Protein AF-A0AAV4T164-F1 (afdb_monomer_lite)

Radius of gyration: 34.96 Å; chains: 1; bounding box: 87×66×95 Å

Organism: NCBI:txid1538125

Sequence (302 aa):
MLPLSPSFTLLVFYVREDRETVADSQKIQVEKCFQNKVDLKFKDEVKQPGTPTSLKITSSPNSLCGVKVTDKSVSLLDSSDQLTPDKVFQLIEDMYHPGYYSPTNLCYSDRPQPGLEMSEKNSNIRPTGYSSSYEDSYATFQEAGFIVISNLVLFSRPCAKVHIIRAEYGTTPGIVAFSAMAPGAAPGVAYGPSGRSSRVVIPLESAVAVRSDFPETWLFNLHSTDANGVFKTNETLPHTITEWDGRAVCINAQDGLGISNTTSIRGFQPFFISYTLPTSVIRGEEFVVVVSIFNYADAALP

Structure (mmCIF, N/CA/C/O backbone):
data_AF-A0AAV4T164-F1
#
_entry.id   AF-A0AAV4T164-F1
#
loop_
_atom_site.group_PDB
_atom_site.id
_atom_site.type_symbol
_atom_site.label_atom_id
_atom_site.label_alt_id
_atom_site.label_comp_id
_atom_site.label_asym_id
_atom_site.label_entity_id
_atom_site.label_seq_id
_atom_site.pdbx_PDB_ins_code
_atom_site.Cartn_x
_atom_site.Cartn_y
_atom_site.Cartn_z
_atom_site.occupancy
_atom_site.B_iso_or_equiv
_atom_site.auth_seq_id
_atom_site.auth_comp_id
_atom_site.auth_asym_id
_atom_site.auth_atom_id
_atom_site.pdbx_PDB_model_num
ATOM 1 N N . MET A 1 1 ? 9.674 12.831 -16.224 1.00 34.50 1 MET A N 1
ATOM 2 C CA . MET A 1 1 ? 10.825 11.901 -16.245 1.00 34.50 1 MET A CA 1
ATOM 3 C C . MET A 1 1 ? 10.232 10.509 -16.109 1.00 34.50 1 MET A C 1
ATOM 5 O O . MET A 1 1 ? 9.458 10.318 -15.182 1.00 34.50 1 MET A O 1
ATOM 9 N N . LEU A 1 2 ? 10.441 9.607 -17.072 1.00 49.28 2 LEU A N 1
ATOM 10 C CA . LEU A 1 2 ? 9.837 8.268 -17.014 1.00 49.28 2 LEU A CA 1
ATOM 11 C C . LEU A 1 2 ? 10.392 7.518 -15.788 1.00 49.28 2 LEU A C 1
ATOM 13 O O . LEU A 1 2 ? 11.610 7.542 -15.591 1.00 49.28 2 LEU A O 1
ATOM 17 N N . PRO A 1 3 ? 9.548 6.905 -14.939 1.00 65.75 3 PRO A N 1
ATOM 18 C CA . PRO A 1 3 ? 10.034 6.152 -13.792 1.00 65.75 3 PRO A CA 1
ATOM 19 C C . PRO A 1 3 ? 10.819 4.922 -14.274 1.00 65.75 3 PRO A C 1
ATOM 21 O O . PRO A 1 3 ? 10.280 4.082 -14.982 1.00 65.75 3 PRO A O 1
ATOM 24 N N . LEU A 1 4 ? 12.088 4.816 -13.871 1.00 71.62 4 LEU A N 1
ATOM 25 C CA . LEU A 1 4 ? 13.007 3.703 -14.186 1.00 71.62 4 LEU A CA 1
ATOM 26 C C . LEU A 1 4 ? 12.742 2.431 -13.347 1.00 71.62 4 LEU A C 1
ATOM 28 O O . LEU A 1 4 ? 13.575 1.531 -13.293 1.00 71.62 4 LEU A O 1
ATOM 32 N N . SER A 1 5 ? 11.608 2.384 -12.647 1.00 79.00 5 SER A N 1
ATOM 33 C CA . SER A 1 5 ? 11.199 1.295 -11.757 1.00 79.00 5 SER A CA 1
ATOM 34 C C . SER A 1 5 ? 10.173 0.409 -12.474 1.00 79.00 5 SER A C 1
ATOM 36 O O . SER A 1 5 ? 9.261 0.959 -13.096 1.00 79.00 5 SER A O 1
ATOM 38 N N . PRO A 1 6 ? 10.262 -0.932 -12.378 1.00 85.00 6 PRO A N 1
ATOM 39 C CA . PRO A 1 6 ? 11.168 -1.704 -11.515 1.00 85.00 6 PRO A CA 1
ATOM 40 C C . PRO A 1 6 ? 12.510 -2.070 -12.173 1.00 85.00 6 PRO A C 1
ATOM 42 O O . PRO A 1 6 ? 13.435 -2.510 -11.500 1.00 85.00 6 PRO A O 1
ATOM 45 N N . SER A 1 7 ? 12.644 -1.905 -13.488 1.00 86.56 7 SER A N 1
ATOM 46 C CA . SER A 1 7 ? 13.886 -2.183 -14.212 1.00 86.56 7 SER A CA 1
ATOM 47 C C . SER A 1 7 ? 13.979 -1.337 -15.474 1.00 86.56 7 SER A C 1
ATOM 49 O O . SER A 1 7 ? 12.967 -0.859 -15.988 1.00 86.56 7 SER A O 1
ATOM 51 N N . PHE A 1 8 ? 15.191 -1.178 -15.994 1.00 86.25 8 PHE A N 1
ATOM 52 C CA . PHE A 1 8 ? 15.422 -0.601 -17.314 1.00 86.25 8 PHE A CA 1
ATOM 53 C C . PHE A 1 8 ? 16.516 -1.376 -18.046 1.00 86.25 8 PHE A C 1
ATOM 55 O O . PHE A 1 8 ? 17.373 -2.002 -17.421 1.00 86.25 8 PHE A O 1
ATOM 62 N N . THR A 1 9 ? 16.502 -1.323 -19.375 1.00 87.06 9 THR A N 1
ATOM 63 C CA . THR A 1 9 ? 17.563 -1.904 -20.203 1.00 87.06 9 THR A CA 1
ATOM 64 C C . THR A 1 9 ? 18.492 -0.797 -20.679 1.00 87.06 9 THR A C 1
ATOM 66 O O . THR A 1 9 ? 18.054 0.148 -21.335 1.00 87.06 9 THR A O 1
ATOM 69 N N . LEU A 1 10 ? 19.775 -0.900 -20.332 1.00 90.38 10 LEU A N 1
ATOM 70 C CA . LEU A 1 10 ? 20.829 -0.048 -20.867 1.00 90.38 10 LEU A CA 1
ATOM 71 C C . LEU A 1 10 ? 21.371 -0.696 -22.138 1.00 90.38 10 LEU A C 1
ATOM 73 O O . LEU A 1 10 ? 21.930 -1.783 -22.073 1.00 90.38 10 LEU A O 1
ATOM 77 N N . LEU A 1 11 ? 21.224 -0.020 -23.270 1.00 91.19 11 LEU A N 1
ATOM 78 C CA . LEU A 1 11 ? 21.770 -0.432 -24.558 1.00 91.19 11 LEU A CA 1
ATOM 79 C C . LEU A 1 11 ? 22.920 0.508 -24.927 1.00 91.19 11 LEU A C 1
ATOM 81 O O . LEU A 1 11 ? 22.743 1.728 -24.942 1.00 91.19 11 LEU A O 1
ATOM 85 N N . VAL A 1 12 ? 24.079 -0.055 -25.252 1.00 93.81 12 VAL A N 1
ATOM 86 C CA . VAL A 1 12 ? 25.253 0.687 -25.716 1.00 93.81 12 VAL A CA 1
ATOM 87 C C . VAL A 1 12 ? 25.690 0.101 -27.047 1.00 93.81 12 VAL A C 1
ATOM 89 O O . VAL A 1 12 ? 25.827 -1.109 -27.185 1.00 93.81 12 VAL A O 1
ATOM 92 N N . PHE A 1 13 ? 25.932 0.954 -28.037 1.00 93.62 13 PHE A N 1
ATOM 93 C CA . PHE A 1 13 ? 26.475 0.521 -29.318 1.00 93.62 13 PHE A CA 1
ATOM 94 C C . PHE A 1 13 ? 27.509 1.512 -29.836 1.00 93.62 13 PHE A C 1
ATOM 96 O O . PHE A 1 13 ? 27.479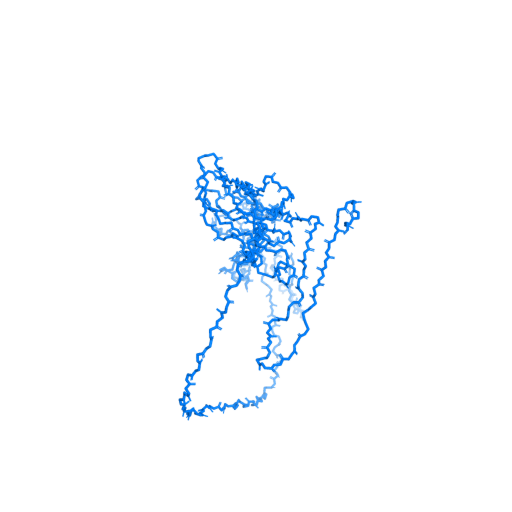 2.699 -29.507 1.00 93.62 13 PHE A O 1
ATOM 103 N N . TYR A 1 14 ? 28.412 1.022 -30.677 1.00 93.94 14 TYR A N 1
ATOM 104 C CA . TYR A 1 14 ? 29.334 1.855 -31.434 1.00 93.94 14 TYR A CA 1
ATOM 105 C C . TYR A 1 14 ? 29.524 1.303 -32.847 1.00 93.94 14 TYR A C 1
ATOM 107 O O . TYR A 1 14 ? 29.205 0.149 -33.140 1.00 93.94 14 TYR A O 1
ATOM 115 N N . VAL A 1 15 ? 30.024 2.161 -33.735 1.00 94.12 15 VAL A N 1
ATOM 116 C CA . VAL A 1 15 ? 30.241 1.843 -35.147 1.00 94.12 15 VAL A CA 1
ATOM 117 C C . VAL A 1 15 ? 31.733 1.884 -35.430 1.00 94.12 15 VAL A C 1
ATOM 119 O O . VAL A 1 15 ? 32.402 2.872 -35.125 1.00 94.12 15 VAL A O 1
ATOM 122 N N . ARG A 1 16 ? 32.254 0.798 -35.988 1.00 92.31 16 ARG A N 1
ATOM 123 C CA . ARG A 1 16 ? 33.654 0.663 -36.395 1.00 92.31 16 ARG A CA 1
ATOM 124 C C . ARG A 1 16 ? 33.894 1.313 -37.762 1.00 92.31 16 ARG A C 1
ATOM 126 O O . ARG A 1 16 ? 32.959 1.615 -38.502 1.00 92.31 16 ARG A O 1
ATOM 133 N N . GLU A 1 17 ? 35.161 1.517 -38.119 1.00 91.62 17 GLU A N 1
ATOM 134 C CA . GLU A 1 17 ? 35.559 2.127 -39.402 1.00 91.62 17 GLU A CA 1
ATOM 135 C C . GLU A 1 17 ? 35.103 1.316 -40.631 1.00 91.62 17 GLU A C 1
ATOM 137 O O . GLU A 1 17 ? 34.825 1.880 -41.687 1.00 91.62 17 GLU A O 1
ATOM 142 N N . ASP A 1 18 ? 34.954 -0.002 -40.483 1.00 90.31 18 ASP A N 1
ATOM 143 C CA . ASP A 1 18 ? 34.414 -0.924 -41.493 1.00 90.31 18 ASP A CA 1
ATOM 144 C C . ASP A 1 18 ? 32.874 -0.883 -41.607 1.00 90.31 18 ASP A C 1
ATOM 146 O O . ASP A 1 18 ? 32.287 -1.588 -42.436 1.00 90.31 18 ASP A O 1
ATOM 150 N N . ARG A 1 19 ? 32.224 0.006 -40.841 1.00 88.25 19 ARG A N 1
ATOM 151 C CA . ARG A 1 19 ? 30.768 0.186 -40.718 1.00 88.25 19 ARG A CA 1
ATOM 152 C C . ARG A 1 19 ? 30.054 -0.955 -39.993 1.00 88.25 19 ARG A C 1
ATOM 154 O O . ARG A 1 19 ? 28.823 -1.011 -40.045 1.00 88.25 19 ARG A O 1
ATOM 161 N N . GLU A 1 20 ? 30.784 -1.840 -39.320 1.00 88.19 20 GLU A N 1
ATOM 162 C CA . GLU A 1 20 ? 30.203 -2.809 -38.396 1.00 88.19 20 GLU A CA 1
ATOM 163 C C . GLU A 1 20 ? 29.637 -2.103 -37.161 1.00 88.19 20 GLU A C 1
ATOM 165 O O . GLU A 1 20 ? 30.280 -1.235 -36.568 1.00 88.19 20 GLU A O 1
ATOM 170 N N . THR A 1 21 ? 28.425 -2.493 -36.767 1.00 90.19 21 THR A N 1
ATOM 171 C CA . THR A 1 21 ? 27.818 -2.080 -35.501 1.00 90.19 21 THR A CA 1
ATOM 172 C C . THR A 1 21 ? 28.054 -3.155 -34.452 1.00 90.19 21 THR A C 1
ATOM 174 O O . THR A 1 21 ? 27.618 -4.294 -34.622 1.00 90.19 21 THR A O 1
ATOM 177 N N . VAL A 1 22 ? 28.691 -2.771 -33.350 1.00 90.06 22 VAL A N 1
ATOM 178 C CA . VAL A 1 22 ? 28.874 -3.610 -32.162 1.00 90.06 22 VAL A CA 1
ATOM 179 C C . VAL A 1 22 ? 27.964 -3.066 -31.071 1.00 90.06 22 VAL A C 1
ATOM 181 O O . VAL A 1 22 ? 28.007 -1.867 -30.787 1.00 90.06 22 VAL A O 1
ATOM 184 N N . ALA A 1 23 ? 27.123 -3.921 -30.494 1.00 90.75 23 ALA A N 1
ATOM 185 C CA . ALA A 1 23 ? 26.163 -3.530 -29.470 1.00 90.75 23 ALA A CA 1
ATOM 186 C C . ALA A 1 23 ? 26.178 -4.503 -28.292 1.00 90.75 23 ALA A C 1
ATOM 188 O O . ALA A 1 23 ? 26.268 -5.712 -28.486 1.00 90.75 23 ALA A O 1
ATOM 189 N N . ASP A 1 24 ? 26.012 -3.958 -27.092 1.00 89.44 24 ASP A N 1
ATOM 190 C CA . ASP A 1 24 ? 25.780 -4.711 -25.863 1.00 89.44 24 ASP A CA 1
ATOM 191 C C . ASP A 1 24 ? 24.592 -4.114 -25.095 1.00 89.44 24 ASP A C 1
ATOM 193 O O . ASP A 1 24 ? 24.307 -2.913 -25.191 1.00 89.44 24 ASP A O 1
ATOM 197 N N . SER A 1 25 ? 23.862 -4.953 -24.364 1.00 88.81 25 SER A N 1
ATOM 198 C CA . SER A 1 25 ? 22.735 -4.511 -23.555 1.00 88.81 25 SER A CA 1
ATOM 199 C C . SER A 1 25 ? 22.700 -5.217 -22.216 1.00 88.81 25 SER A C 1
ATOM 201 O O . SER A 1 25 ? 22.953 -6.410 -22.104 1.00 88.81 25 SER A O 1
ATOM 203 N N . GLN A 1 26 ? 22.344 -4.463 -21.185 1.00 88.62 26 GLN A N 1
ATOM 204 C CA . GLN A 1 26 ? 22.231 -4.972 -19.832 1.00 88.62 26 GLN A CA 1
ATOM 205 C C . GLN A 1 26 ? 20.903 -4.527 -19.237 1.00 88.62 26 GLN A C 1
ATOM 207 O O . GLN A 1 26 ? 20.634 -3.331 -19.091 1.00 88.62 26 GLN A O 1
ATOM 212 N N . LYS A 1 27 ? 20.082 -5.496 -18.825 1.00 86.50 27 LYS A N 1
ATOM 213 C CA . LYS A 1 27 ? 18.920 -5.221 -17.979 1.00 86.50 27 LYS A CA 1
ATOM 214 C C . LYS A 1 27 ? 19.397 -4.953 -16.555 1.00 86.50 27 LYS A C 1
ATOM 216 O O . LYS A 1 27 ? 20.081 -5.785 -15.955 1.00 86.50 27 LYS A O 1
ATOM 221 N N . ILE A 1 28 ? 19.034 -3.793 -16.024 1.00 90.06 28 ILE A N 1
ATOM 222 C CA . ILE A 1 28 ? 19.384 -3.344 -14.681 1.00 90.06 28 ILE A CA 1
ATOM 223 C C . ILE A 1 28 ? 18.107 -3.325 -13.849 1.00 90.06 28 ILE A C 1
ATOM 225 O O . ILE A 1 28 ? 17.126 -2.662 -14.189 1.00 90.06 28 ILE A O 1
ATOM 229 N N . GLN A 1 29 ? 18.130 -4.081 -12.754 1.00 89.56 29 GLN A N 1
ATOM 230 C CA . GLN A 1 29 ? 17.066 -4.080 -11.759 1.00 89.56 29 GLN A CA 1
ATOM 231 C C . GLN A 1 29 ? 17.228 -2.853 -10.866 1.00 89.56 29 GLN A C 1
ATOM 233 O O . GLN A 1 29 ? 18.319 -2.580 -10.364 1.00 89.56 29 GLN A O 1
ATOM 238 N N . VAL A 1 30 ? 16.144 -2.109 -10.688 1.00 89.69 30 VAL A N 1
ATOM 239 C CA . VAL A 1 30 ? 16.090 -0.906 -9.860 1.00 89.69 30 VAL A CA 1
ATOM 240 C C . VAL A 1 30 ? 15.172 -1.183 -8.680 1.00 89.69 30 VAL A C 1
ATOM 242 O O . VAL A 1 30 ? 14.292 -2.040 -8.728 1.00 89.69 30 VAL A O 1
ATOM 245 N N . GLU A 1 31 ? 15.377 -0.461 -7.586 1.00 89.19 31 GLU A N 1
ATOM 246 C CA . GLU A 1 31 ? 14.468 -0.543 -6.456 1.00 89.19 31 GLU A CA 1
ATOM 247 C C . GLU A 1 31 ? 13.034 -0.192 -6.883 1.00 89.19 31 GLU A C 1
ATOM 249 O O . GLU A 1 31 ? 12.764 0.868 -7.462 1.00 89.19 31 GLU A O 1
ATOM 254 N N . LYS A 1 32 ? 12.113 -1.101 -6.558 1.00 88.75 32 LYS A N 1
ATOM 255 C CA . LYS A 1 32 ? 10.676 -0.947 -6.761 1.00 88.75 32 LYS A CA 1
ATOM 256 C C . LYS A 1 32 ? 10.170 0.242 -5.959 1.00 88.75 32 LYS A C 1
ATOM 258 O O . LYS A 1 32 ? 9.979 0.164 -4.748 1.00 88.75 32 LYS A O 1
ATOM 263 N N . CYS A 1 33 ? 9.926 1.351 -6.639 1.00 90.19 33 CYS A N 1
ATOM 264 C CA . CYS A 1 33 ? 9.475 2.572 -5.996 1.00 90.19 33 CYS A CA 1
ATOM 265 C C . CYS A 1 33 ? 8.348 3.251 -6.776 1.00 90.19 33 CYS A C 1
ATOM 267 O O . CYS A 1 33 ? 8.350 3.313 -8.006 1.00 90.19 33 CYS A O 1
ATOM 269 N N . PHE A 1 34 ? 7.379 3.783 -6.033 1.00 92.00 34 PHE A N 1
ATOM 270 C CA . PHE A 1 34 ? 6.331 4.646 -6.570 1.00 92.00 34 PHE A CA 1
ATOM 271 C C . PHE A 1 34 ? 6.814 6.096 -6.612 1.00 92.00 34 PHE A C 1
ATOM 273 O O . PHE A 1 34 ? 7.512 6.536 -5.690 1.00 92.00 34 PHE A O 1
ATOM 280 N N . GLN A 1 35 ? 6.445 6.833 -7.663 1.00 92.56 35 GLN A N 1
ATOM 281 C CA . GLN A 1 35 ? 6.698 8.277 -7.748 1.00 92.56 35 GLN A CA 1
ATOM 282 C C . GLN A 1 35 ? 5.801 9.027 -6.757 1.00 92.56 35 GLN A C 1
ATOM 284 O O . GLN A 1 35 ? 6.295 9.822 -5.961 1.00 92.56 35 GLN A O 1
ATOM 289 N N . ASN A 1 36 ? 4.512 8.677 -6.708 1.00 95.00 36 ASN A N 1
ATOM 290 C CA . ASN A 1 36 ? 3.595 9.155 -5.679 1.00 95.00 36 ASN A CA 1
ATOM 291 C C . ASN A 1 36 ? 3.944 8.529 -4.316 1.00 95.00 36 ASN A C 1
ATOM 293 O O . ASN A 1 36 ? 3.672 7.352 -4.061 1.00 95.00 36 ASN A O 1
ATOM 297 N N . LYS A 1 37 ? 4.585 9.308 -3.438 1.00 95.56 37 LYS A N 1
ATOM 298 C CA . LYS A 1 37 ? 4.971 8.867 -2.090 1.00 95.56 37 LYS A CA 1
ATOM 299 C C . LYS A 1 37 ? 3.783 8.984 -1.146 1.00 95.56 37 LYS A C 1
ATOM 301 O O . LYS A 1 37 ? 3.459 10.078 -0.694 1.00 95.56 37 LYS A O 1
ATOM 306 N N . VAL A 1 38 ? 3.159 7.848 -0.848 1.00 96.88 38 VAL A N 1
ATOM 307 C CA . VAL A 1 38 ? 1.978 7.784 0.015 1.00 96.88 38 VAL A CA 1
ATOM 308 C C . VAL A 1 38 ? 2.359 7.323 1.415 1.00 96.88 38 VAL A C 1
ATOM 310 O O . VAL A 1 38 ? 3.065 6.332 1.579 1.00 96.88 38 VAL A O 1
ATOM 313 N N . ASP A 1 39 ? 1.856 8.018 2.428 1.00 97.31 39 ASP A N 1
ATOM 314 C CA . ASP A 1 39 ? 2.014 7.655 3.836 1.00 97.31 39 ASP A CA 1
ATOM 315 C C . ASP A 1 39 ? 0.689 7.870 4.576 1.00 97.31 39 ASP A C 1
ATOM 317 O O . ASP A 1 39 ? -0.005 8.869 4.364 1.00 97.31 39 ASP A O 1
ATOM 321 N N . LEU A 1 40 ? 0.330 6.908 5.424 1.00 96.94 40 LEU A N 1
ATOM 322 C CA . LEU A 1 40 ? -0.880 6.916 6.240 1.00 96.94 40 LEU A CA 1
ATOM 323 C C . LEU A 1 40 ? -0.455 6.862 7.701 1.00 96.94 40 LEU A C 1
ATOM 325 O O . LEU A 1 40 ? 0.258 5.943 8.095 1.00 96.94 40 LEU A O 1
ATOM 329 N N . LYS A 1 41 ? -0.903 7.814 8.517 1.00 97.31 41 LYS A N 1
ATOM 330 C CA . LYS A 1 41 ? -0.537 7.883 9.932 1.00 97.31 41 LYS A CA 1
ATOM 331 C C . LYS A 1 41 ? -1.731 8.169 10.816 1.00 97.31 41 LYS A C 1
ATOM 333 O O . LYS A 1 41 ? -2.467 9.127 10.583 1.00 97.31 41 LYS A O 1
ATOM 338 N N . PHE A 1 42 ? -1.857 7.381 11.875 1.00 97.00 42 PHE A N 1
ATOM 339 C CA . PHE A 1 42 ? -2.662 7.750 13.028 1.00 97.00 42 PHE A CA 1
ATOM 340 C C . PHE A 1 42 ? -1.855 8.684 13.929 1.00 97.00 42 PHE A C 1
ATOM 342 O O . PHE A 1 42 ? -0.628 8.605 13.997 1.00 97.00 42 PHE A O 1
ATOM 349 N N . LYS A 1 43 ? -2.544 9.598 14.608 1.00 95.81 43 LYS A N 1
ATOM 350 C CA . LYS A 1 43 ? -1.927 10.477 15.607 1.00 95.81 43 LYS A CA 1
ATOM 351 C C . LYS A 1 43 ? -1.475 9.708 16.850 1.00 95.81 43 LYS A C 1
ATOM 353 O O . LYS A 1 43 ? -0.481 10.086 17.461 1.00 95.81 43 LYS A O 1
ATOM 358 N N . ASP A 1 44 ? -2.229 8.679 17.222 1.00 95.62 44 ASP A N 1
ATOM 359 C CA . ASP A 1 44 ? -2.037 7.898 18.441 1.00 95.62 44 ASP A CA 1
ATOM 360 C C . ASP A 1 44 ? -1.678 6.449 18.070 1.00 95.62 44 ASP A C 1
ATOM 362 O O . ASP A 1 44 ? -2.266 5.896 17.142 1.00 95.62 44 ASP A O 1
ATOM 366 N N . GLU A 1 45 ? -0.761 5.819 18.808 1.00 95.75 45 GLU A N 1
ATOM 367 C CA . GLU A 1 45 ? -0.457 4.384 18.654 1.00 95.75 45 GLU A CA 1
ATOM 368 C C . GLU A 1 45 ? -1.436 3.507 19.445 1.00 95.75 45 GLU A C 1
ATOM 370 O O . GLU A 1 45 ? -1.835 2.433 18.996 1.00 95.75 45 GLU A O 1
ATOM 375 N N . VAL A 1 46 ? -1.847 3.975 20.627 1.00 96.44 46 VAL A N 1
ATOM 376 C CA . VAL A 1 46 ? -2.782 3.283 21.518 1.00 96.44 46 VAL A CA 1
ATOM 377 C C . VAL A 1 46 ? -3.852 4.261 21.970 1.00 96.44 46 VAL A C 1
ATOM 379 O O . VAL A 1 46 ? -3.551 5.382 22.385 1.00 96.44 46 VAL A O 1
ATOM 382 N N . LYS A 1 47 ? -5.111 3.832 21.918 1.00 95.69 47 LYS A N 1
ATOM 383 C CA . LYS A 1 47 ? -6.247 4.651 22.327 1.00 95.69 47 LYS A CA 1
ATOM 384 C C . LYS A 1 47 ? -7.371 3.806 22.910 1.00 95.69 47 LYS A C 1
ATOM 386 O O . LYS A 1 47 ? -7.479 2.615 22.629 1.00 95.69 47 LYS A O 1
ATOM 391 N N . GLN A 1 48 ? -8.230 4.430 23.709 1.00 93.94 48 GLN A N 1
ATOM 392 C CA . GLN A 1 48 ? -9.433 3.762 24.192 1.00 93.94 48 GLN A CA 1
ATOM 393 C C . GLN A 1 48 ? -10.454 3.600 23.049 1.00 93.94 48 GLN A C 1
ATOM 395 O O . GLN A 1 48 ? -10.668 4.558 22.295 1.00 93.94 48 GLN A O 1
ATOM 400 N N . PRO A 1 49 ? -11.097 2.427 22.917 1.00 94.38 49 PRO A N 1
ATOM 401 C CA . PRO A 1 49 ? -12.190 2.222 21.967 1.00 94.38 49 PRO A CA 1
ATOM 402 C C . PRO A 1 49 ? -13.307 3.265 22.140 1.00 94.38 49 PRO A C 1
ATOM 404 O O . PRO A 1 49 ? -13.595 3.679 23.262 1.00 94.38 49 PRO A O 1
ATOM 407 N N . GLY A 1 50 ? -13.938 3.701 21.047 1.00 93.06 50 GLY A N 1
ATOM 408 C CA . GLY A 1 50 ? -15.006 4.713 21.065 1.00 93.06 50 GLY A CA 1
ATOM 409 C C . GLY A 1 50 ? -14.535 6.168 21.186 1.00 93.06 50 GLY A C 1
ATOM 410 O O . GLY A 1 50 ? -15.362 7.074 21.264 1.00 93.06 50 GLY A O 1
ATOM 411 N N . THR A 1 51 ? -13.223 6.428 21.204 1.00 94.25 51 THR A N 1
ATOM 412 C CA . THR A 1 51 ? -12.676 7.793 21.302 1.00 94.25 51 THR A CA 1
ATOM 413 C C . THR A 1 51 ? -12.148 8.308 19.952 1.00 94.25 51 THR A C 1
ATOM 415 O O . THR A 1 51 ? -11.680 7.517 19.128 1.00 94.25 51 THR A O 1
ATOM 418 N N . PRO A 1 52 ? -12.193 9.631 19.690 1.00 95.88 52 PRO A N 1
ATOM 419 C CA . PRO A 1 52 ? -11.804 10.197 18.396 1.00 95.88 52 PRO A CA 1
ATOM 420 C C . PRO A 1 52 ? -10.284 10.252 18.220 1.00 95.88 52 PRO A C 1
ATOM 422 O O . PRO A 1 52 ? -9.586 10.864 19.032 1.00 95.88 52 PRO A O 1
ATOM 425 N N . THR A 1 53 ? -9.752 9.671 17.149 1.00 95.44 53 THR A N 1
ATOM 426 C CA . THR A 1 53 ? -8.348 9.791 16.726 1.00 95.44 53 THR A CA 1
ATOM 427 C C . THR A 1 53 ? -8.230 10.598 15.434 1.00 95.44 53 THR A C 1
ATOM 429 O O . THR A 1 53 ? -9.206 10.777 14.712 1.00 95.44 53 THR A O 1
ATOM 432 N N . SER A 1 54 ? -7.037 11.120 15.148 1.00 96.00 54 SER A N 1
ATOM 433 C CA . SER A 1 54 ? -6.784 11.841 13.900 1.00 96.00 54 SER A CA 1
ATOM 434 C C . SER A 1 54 ? -6.012 10.955 12.934 1.00 96.00 54 SER A C 1
ATOM 436 O O . SER A 1 54 ? -4.980 10.387 13.294 1.00 96.00 54 SER A O 1
ATOM 438 N N . LEU A 1 55 ? -6.518 10.871 11.710 1.00 96.38 55 LEU A N 1
ATOM 439 C CA . LEU A 1 55 ? -5.906 10.177 10.592 1.00 96.38 55 LEU A CA 1
ATOM 440 C C . LEU A 1 55 ? -5.316 11.207 9.631 1.00 96.38 55 LEU A C 1
ATOM 442 O O . LEU A 1 55 ? -5.989 12.161 9.236 1.00 96.38 55 LEU A O 1
ATOM 446 N N . LYS A 1 56 ? -4.061 11.005 9.237 1.00 97.69 56 LYS A N 1
ATOM 447 C CA . LYS A 1 56 ? -3.352 11.833 8.265 1.00 97.69 56 LYS A CA 1
ATOM 448 C C . LYS A 1 56 ? -2.916 10.981 7.080 1.00 97.69 56 LYS A C 1
ATOM 450 O O . LYS A 1 56 ? -2.251 9.967 7.266 1.00 97.69 56 LYS A O 1
ATOM 455 N N . ILE A 1 57 ? -3.220 11.451 5.878 1.00 97.81 57 ILE A N 1
ATOM 456 C CA . ILE A 1 57 ? -2.700 10.915 4.619 1.00 97.81 57 ILE A CA 1
ATOM 457 C C . ILE A 1 57 ? -1.768 11.965 4.025 1.00 97.81 57 ILE A C 1
ATOM 459 O O . ILE A 1 57 ? -2.103 13.153 4.012 1.00 97.81 57 ILE A O 1
ATOM 463 N N . THR A 1 58 ? -0.609 11.544 3.533 1.00 97.94 58 THR A N 1
ATOM 464 C CA . THR A 1 58 ? 0.244 12.378 2.683 1.00 97.94 58 THR A CA 1
ATOM 465 C C . THR A 1 58 ? 0.506 11.684 1.360 1.00 97.94 58 THR A C 1
ATOM 467 O O . THR A 1 58 ? 0.762 10.485 1.356 1.00 97.94 58 THR A O 1
ATOM 470 N N . SER A 1 59 ? 0.437 12.427 0.263 1.00 97.50 59 SER A N 1
ATOM 471 C CA . SER A 1 59 ? 0.650 11.961 -1.109 1.00 97.50 59 SER A CA 1
ATOM 472 C C . SER A 1 59 ? 1.152 13.114 -1.981 1.00 97.50 59 SER A C 1
ATOM 474 O O . SER A 1 59 ? 1.321 14.235 -1.502 1.00 97.50 59 SER A O 1
ATOM 476 N N . SER A 1 60 ? 1.277 12.893 -3.288 1.00 97.25 60 SER A N 1
ATOM 477 C CA . SER A 1 60 ? 1.357 13.991 -4.256 1.00 97.25 60 SER A CA 1
ATOM 478 C C . SER A 1 60 ? 0.134 14.926 -4.163 1.00 97.25 60 SER A C 1
ATOM 480 O O . SER A 1 60 ? -0.956 14.450 -3.809 1.00 97.25 60 SER A O 1
ATOM 482 N N . PRO A 1 61 ? 0.266 16.226 -4.492 1.00 97.12 61 PRO A N 1
ATOM 483 C CA . PRO A 1 61 ? -0.836 17.192 -4.459 1.00 97.12 61 PRO A CA 1
ATOM 484 C C . PRO A 1 61 ? -2.060 16.757 -5.265 1.00 97.12 61 PRO A C 1
ATOM 486 O O . PRO A 1 61 ? -1.913 16.237 -6.373 1.00 97.12 61 PRO A O 1
ATOM 489 N N . ASN A 1 62 ? -3.261 17.023 -4.744 1.00 96.38 62 ASN A N 1
ATOM 490 C CA . ASN A 1 62 ? -4.537 16.729 -5.412 1.00 96.38 62 ASN A CA 1
ATOM 491 C C . ASN A 1 62 ? -4.692 15.261 -5.861 1.00 96.38 62 ASN A C 1
ATOM 493 O O . ASN A 1 62 ? -5.302 14.983 -6.895 1.00 96.38 62 ASN A O 1
ATOM 497 N N . SER A 1 63 ? -4.123 14.312 -5.114 1.00 97.56 63 SER A N 1
ATOM 498 C CA . SER A 1 63 ? -4.288 12.884 -5.409 1.00 97.56 63 SER A CA 1
ATOM 499 C C . SER A 1 63 ? -5.595 12.357 -4.833 1.00 97.56 63 SER A C 1
ATOM 501 O O . SER A 1 63 ? -6.009 12.763 -3.748 1.00 97.56 63 SER A O 1
ATOM 503 N N . LEU A 1 64 ? -6.208 11.400 -5.527 1.00 98.06 64 LEU A N 1
ATOM 504 C CA . LEU A 1 64 ? -7.349 10.649 -5.011 1.00 98.06 64 LEU A CA 1
ATOM 505 C C . LEU A 1 64 ? -6.838 9.429 -4.243 1.00 98.06 64 LEU A C 1
ATOM 507 O O . LEU A 1 64 ? -6.173 8.577 -4.826 1.00 98.06 64 LEU A O 1
ATOM 511 N N . CYS A 1 65 ? -7.154 9.341 -2.957 1.00 97.75 65 CYS A N 1
ATOM 512 C CA . CYS A 1 65 ? -6.683 8.316 -2.035 1.00 97.75 65 CYS A CA 1
ATOM 513 C C . CYS A 1 65 ? -7.836 7.461 -1.505 1.00 97.75 65 CYS A C 1
ATOM 515 O O . CYS A 1 65 ? -8.769 7.980 -0.899 1.00 97.75 65 CYS A O 1
ATOM 517 N N . GLY A 1 66 ? -7.747 6.145 -1.678 1.00 96.69 66 GLY A N 1
ATOM 518 C CA . GLY A 1 66 ? -8.580 5.173 -0.980 1.00 96.69 66 GLY A CA 1
ATOM 519 C C . GLY A 1 66 ? -7.918 4.706 0.303 1.00 96.69 66 GLY A C 1
ATOM 520 O O . GLY A 1 66 ? -6.761 4.290 0.285 1.00 96.69 66 GLY A O 1
ATOM 521 N N . VAL A 1 67 ? -8.653 4.766 1.409 1.00 95.69 67 VAL A N 1
ATOM 522 C CA . VAL A 1 67 ? -8.212 4.293 2.722 1.00 95.69 67 VAL A CA 1
ATOM 523 C C . VAL A 1 67 ? -8.975 3.031 3.073 1.00 95.69 67 VAL A C 1
ATOM 525 O O . VAL A 1 67 ? -10.203 3.014 2.996 1.00 95.69 67 VAL A O 1
ATOM 528 N N . LYS A 1 68 ? -8.246 2.003 3.508 1.00 94.62 68 LYS A N 1
ATOM 529 C CA . LYS A 1 68 ? -8.810 0.793 4.098 1.00 94.62 68 LYS A CA 1
ATOM 530 C C . LYS A 1 68 ? -8.214 0.576 5.483 1.00 94.62 68 LYS A C 1
ATOM 532 O O . LYS A 1 68 ? -6.993 0.504 5.604 1.00 94.62 68 LYS A O 1
ATOM 537 N N . VAL A 1 69 ? -9.064 0.438 6.497 1.00 95.25 69 VAL A N 1
ATOM 538 C CA . VAL A 1 69 ? -8.655 0.061 7.857 1.00 95.25 69 VAL A CA 1
ATOM 539 C C . VAL A 1 69 ? -9.476 -1.133 8.321 1.00 95.25 69 VAL A C 1
ATOM 541 O O . VAL A 1 69 ? -10.705 -1.063 8.360 1.00 95.25 69 VAL A O 1
ATOM 544 N N . THR A 1 70 ? -8.797 -2.224 8.655 1.00 94.19 70 THR A N 1
ATOM 545 C CA . THR A 1 70 ? -9.399 -3.520 9.007 1.00 94.19 70 THR A CA 1
ATOM 546 C C . THR A 1 70 ? -8.884 -4.010 10.350 1.00 94.19 70 THR A C 1
ATOM 548 O O . THR A 1 70 ? -7.763 -3.685 10.738 1.00 94.19 70 THR A O 1
ATOM 551 N N . ASP A 1 71 ? -9.686 -4.806 11.049 1.00 94.38 71 ASP A N 1
ATOM 552 C CA . ASP A 1 71 ? -9.249 -5.489 12.267 1.00 94.38 71 ASP A CA 1
ATOM 553 C C . ASP A 1 71 ? -8.098 -6.462 11.942 1.00 94.38 71 ASP A C 1
ATOM 555 O O . ASP A 1 71 ? -8.131 -7.176 10.934 1.00 94.38 71 ASP A O 1
ATOM 559 N N . LYS A 1 72 ? -7.070 -6.506 12.794 1.00 91.88 72 LYS A N 1
ATOM 560 C CA . LYS A 1 72 ? -5.914 -7.397 12.638 1.00 91.88 72 LYS A CA 1
ATOM 561 C C . LYS A 1 72 ? -6.289 -8.881 12.629 1.00 91.88 72 LYS A C 1
ATOM 563 O O . LYS A 1 72 ? -5.607 -9.688 12.011 1.00 91.88 72 LYS A O 1
ATOM 568 N N . SER A 1 73 ? -7.390 -9.270 13.264 1.00 89.62 73 SER A N 1
ATOM 569 C CA . SER A 1 73 ? -7.908 -10.639 13.167 1.00 89.62 73 SER A CA 1
ATOM 570 C C . SER A 1 73 ? -8.274 -11.024 11.729 1.00 89.62 73 SER A C 1
ATOM 572 O O . SER A 1 73 ? -7.990 -12.145 11.318 1.00 89.62 73 SER A O 1
ATOM 574 N N . VAL A 1 74 ? -8.800 -10.091 10.928 1.00 87.81 74 VAL A N 1
ATOM 575 C CA . VAL A 1 74 ? -9.116 -10.321 9.509 1.00 87.81 74 VAL A CA 1
ATOM 576 C C . VAL A 1 74 ? -7.836 -10.480 8.691 1.00 87.81 74 VAL A C 1
ATOM 578 O O . VAL A 1 74 ? -7.749 -11.378 7.858 1.00 87.81 74 VAL A O 1
ATOM 581 N N . SER A 1 75 ? -6.815 -9.655 8.958 1.00 82.56 75 SER A N 1
ATOM 582 C CA . SER A 1 75 ? -5.526 -9.750 8.259 1.00 82.56 75 SER A CA 1
ATOM 583 C C . SER A 1 75 ? -4.760 -11.038 8.591 1.00 82.56 75 SER A C 1
ATOM 585 O O . SER A 1 75 ? -4.004 -11.526 7.750 1.00 82.56 75 SER A O 1
ATOM 587 N N . LEU A 1 76 ? -4.977 -11.601 9.785 1.00 85.06 76 LEU A N 1
ATOM 588 C CA . LEU A 1 76 ? -4.428 -12.890 10.216 1.00 85.06 76 LEU A CA 1
ATOM 589 C C . LEU A 1 76 ? -5.178 -14.098 9.640 1.00 85.06 76 LEU A C 1
ATOM 591 O O . LEU A 1 76 ? -4.562 -15.149 9.464 1.00 85.06 76 LEU A O 1
ATOM 595 N N . LEU A 1 77 ? -6.481 -13.968 9.378 1.00 85.56 77 LEU A N 1
ATOM 596 C CA . LEU A 1 77 ? -7.287 -15.028 8.766 1.00 85.56 77 LEU A CA 1
ATOM 597 C C . LEU A 1 77 ? -6.893 -15.245 7.307 1.00 85.56 77 LEU A C 1
ATOM 599 O O . LEU A 1 77 ? -6.638 -16.379 6.908 1.00 85.56 77 LEU A O 1
ATOM 603 N N . ASP A 1 78 ? -6.833 -14.162 6.531 1.00 79.75 78 ASP A N 1
ATOM 604 C CA . ASP A 1 78 ? -6.411 -14.216 5.139 1.00 79.75 78 ASP A CA 1
ATOM 605 C C . ASP A 1 78 ? -5.740 -12.909 4.694 1.00 79.75 78 ASP A C 1
ATOM 607 O O . ASP A 1 78 ? -6.258 -11.800 4.852 1.00 79.75 78 ASP A O 1
ATOM 611 N N . SER A 1 79 ? -4.556 -13.048 4.102 1.00 78.19 79 SER A N 1
ATOM 612 C CA . SER A 1 79 ? -3.767 -11.939 3.561 1.00 78.19 79 SER A CA 1
ATOM 613 C C . SER A 1 79 ? -3.490 -12.073 2.060 1.00 78.19 79 SER A C 1
ATOM 615 O O . SER A 1 79 ? -2.837 -11.193 1.482 1.00 78.19 79 SER A O 1
ATOM 617 N N . SER A 1 80 ? -4.016 -13.114 1.396 1.00 73.81 80 SER A N 1
ATOM 618 C CA . SER A 1 80 ? -3.781 -13.374 -0.032 1.00 73.81 80 SER A CA 1
ATOM 619 C C . SER A 1 80 ? -4.272 -12.249 -0.933 1.00 73.81 80 SER A C 1
ATOM 621 O O . SER A 1 80 ? -3.689 -12.019 -1.990 1.00 73.81 80 SER A O 1
ATOM 623 N N . ASP A 1 81 ? -5.269 -11.488 -0.491 1.00 71.50 81 ASP A N 1
ATOM 624 C CA . ASP A 1 81 ? -5.938 -10.473 -1.311 1.00 71.50 81 ASP A CA 1
ATOM 625 C C . ASP A 1 81 ? -5.429 -9.051 -1.035 1.00 71.50 81 ASP A C 1
ATOM 627 O O . ASP A 1 81 ? -5.908 -8.065 -1.600 1.00 71.50 81 ASP A O 1
ATOM 631 N N . GLN A 1 82 ? -4.418 -8.902 -0.174 1.00 80.81 82 GLN A N 1
ATOM 632 C CA . GLN A 1 82 ? -3.841 -7.590 0.101 1.00 80.81 82 GLN A CA 1
ATOM 633 C C . GLN A 1 82 ? -3.042 -7.082 -1.099 1.00 80.81 82 GLN A C 1
ATOM 635 O O . GLN A 1 82 ? -2.103 -7.741 -1.555 1.00 80.81 82 GLN A O 1
ATOM 640 N N . LEU A 1 83 ? -3.370 -5.878 -1.570 1.00 85.69 83 LEU A N 1
ATOM 641 C CA . LEU A 1 83 ? -2.563 -5.165 -2.552 1.00 85.69 83 LEU A CA 1
ATOM 642 C C . LEU A 1 83 ? -1.243 -4.736 -1.895 1.00 85.69 83 LEU A C 1
ATOM 644 O O . LEU A 1 83 ? -1.235 -3.975 -0.923 1.00 85.69 83 LEU A O 1
ATOM 648 N N . THR A 1 84 ? -0.133 -5.252 -2.412 1.00 89.12 84 THR A N 1
ATOM 649 C CA . THR A 1 84 ? 1.226 -4.914 -1.977 1.00 89.12 84 THR A CA 1
ATOM 650 C C . THR A 1 84 ? 1.992 -4.269 -3.128 1.00 89.12 84 THR A C 1
ATOM 652 O O . THR A 1 84 ? 1.654 -4.514 -4.292 1.00 89.12 84 THR A O 1
ATOM 655 N N . PRO A 1 85 ? 3.041 -3.477 -2.836 1.00 89.62 85 PRO A N 1
ATOM 656 C CA . PRO A 1 85 ? 3.933 -2.961 -3.869 1.00 89.62 85 PRO A CA 1
ATOM 657 C C . PRO A 1 85 ? 4.433 -4.066 -4.805 1.00 89.62 85 PRO A C 1
ATOM 659 O O . PRO A 1 85 ? 4.350 -3.923 -6.021 1.00 89.62 85 PRO A O 1
ATOM 662 N N . ASP A 1 86 ? 4.852 -5.207 -4.253 1.00 89.12 86 ASP A N 1
ATOM 663 C CA . ASP A 1 86 ? 5.362 -6.328 -5.044 1.00 89.12 86 ASP A CA 1
ATOM 664 C C . ASP A 1 86 ? 4.343 -6.906 -6.017 1.00 89.12 86 ASP A C 1
ATOM 666 O O . ASP A 1 86 ? 4.700 -7.129 -7.170 1.00 89.12 86 ASP A O 1
ATOM 670 N N . LYS A 1 87 ? 3.081 -7.084 -5.601 1.00 90.00 87 LYS A N 1
ATOM 671 C CA . LYS A 1 87 ? 2.022 -7.556 -6.504 1.00 90.00 87 LYS A CA 1
ATOM 672 C C . LYS A 1 87 ? 1.788 -6.584 -7.651 1.00 90.00 87 LYS A C 1
ATOM 674 O O . LYS A 1 87 ? 1.594 -7.016 -8.778 1.00 90.00 87 LYS A O 1
ATOM 679 N N . VAL A 1 88 ? 1.827 -5.277 -7.388 1.00 90.56 88 VAL A N 1
ATOM 680 C CA . VAL A 1 88 ? 1.674 -4.268 -8.447 1.00 90.56 88 VAL A CA 1
ATOM 681 C C . VAL A 1 88 ? 2.824 -4.340 -9.443 1.00 90.56 88 VAL A C 1
ATOM 683 O O . VAL A 1 88 ? 2.581 -4.365 -10.645 1.00 90.56 88 VAL A O 1
ATOM 686 N N . PHE A 1 89 ? 4.068 -4.395 -8.966 1.00 89.50 89 PHE A N 1
ATOM 687 C CA . PHE A 1 89 ? 5.220 -4.486 -9.863 1.00 89.50 89 PHE A CA 1
ATOM 688 C C . PHE A 1 89 ? 5.270 -5.816 -10.615 1.00 89.50 89 PHE A C 1
ATOM 690 O O . PHE A 1 89 ? 5.609 -5.812 -11.791 1.00 89.50 89 PHE A O 1
ATOM 697 N N . GLN A 1 90 ? 4.852 -6.917 -9.990 1.00 89.00 90 GLN A N 1
ATOM 698 C CA . GLN A 1 90 ? 4.705 -8.204 -10.665 1.00 89.00 90 GLN A CA 1
ATOM 699 C C . GLN A 1 90 ? 3.656 -8.132 -11.781 1.00 89.00 90 GLN A C 1
ATOM 701 O O . GLN A 1 90 ? 3.936 -8.547 -12.895 1.00 89.00 90 GLN A O 1
ATOM 706 N N . LEU A 1 91 ? 2.495 -7.515 -11.534 1.00 87.75 91 LEU A N 1
ATOM 707 C CA . LEU A 1 91 ? 1.487 -7.296 -12.578 1.00 87.75 91 LEU A CA 1
ATOM 708 C C . LEU A 1 91 ? 2.029 -6.443 -13.734 1.00 87.75 91 LEU A C 1
ATOM 710 O O . LEU A 1 91 ? 1.713 -6.707 -14.890 1.00 87.75 91 LEU A O 1
ATOM 714 N N . ILE A 1 92 ? 2.841 -5.421 -13.443 1.00 84.81 92 ILE A N 1
ATOM 715 C CA . ILE A 1 92 ? 3.489 -4.598 -14.476 1.00 84.81 92 ILE A CA 1
ATOM 716 C C . ILE A 1 92 ? 4.483 -5.432 -15.295 1.00 84.81 92 ILE A C 1
ATOM 718 O O . ILE A 1 92 ? 4.507 -5.308 -16.517 1.00 84.81 92 ILE A O 1
ATOM 722 N N . GLU A 1 93 ? 5.279 -6.279 -14.644 1.00 82.56 93 GLU A N 1
ATOM 723 C CA . GLU A 1 93 ? 6.226 -7.179 -15.310 1.00 82.56 93 GLU A CA 1
ATOM 724 C C . GLU A 1 93 ? 5.516 -8.243 -16.156 1.00 82.56 93 GLU A C 1
ATOM 726 O O . GLU A 1 93 ? 5.913 -8.459 -17.296 1.00 82.56 93 GLU A O 1
ATOM 731 N N . ASP A 1 94 ? 4.428 -8.833 -15.658 1.00 82.62 94 ASP A N 1
ATOM 732 C CA . ASP A 1 94 ? 3.629 -9.829 -16.382 1.00 82.62 94 ASP A CA 1
ATOM 733 C C . ASP A 1 94 ? 2.918 -9.215 -17.602 1.00 82.62 94 ASP A C 1
ATOM 735 O O . ASP A 1 94 ? 2.790 -9.851 -18.650 1.00 82.62 94 ASP A O 1
ATOM 739 N N . MET A 1 95 ? 2.473 -7.956 -17.493 1.00 76.69 95 MET A N 1
ATOM 740 C CA . MET A 1 95 ? 1.948 -7.195 -18.634 1.00 76.69 95 MET A CA 1
ATOM 741 C C . MET A 1 95 ? 3.043 -6.829 -19.638 1.00 76.69 95 MET A C 1
ATOM 743 O O . MET A 1 95 ? 2.760 -6.672 -20.829 1.00 76.69 95 MET A O 1
ATOM 747 N N . TYR A 1 96 ? 4.287 -6.683 -19.180 1.00 68.88 96 TYR A N 1
ATOM 748 C CA . TYR A 1 96 ? 5.435 -6.459 -20.044 1.00 68.88 96 TYR A CA 1
ATOM 749 C C . TYR A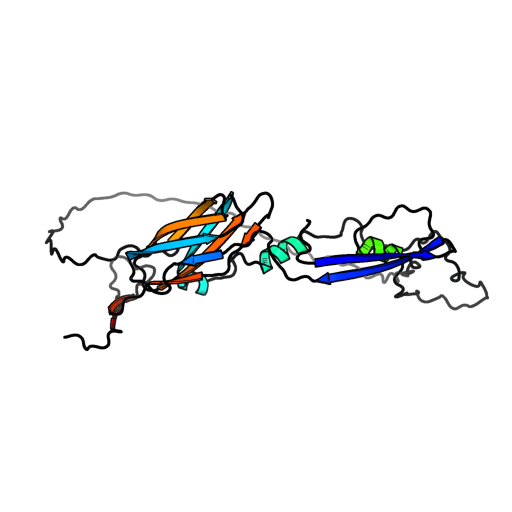 1 96 ? 5.854 -7.779 -20.696 1.00 68.88 96 TYR A C 1
ATOM 751 O O . TYR A 1 96 ? 6.851 -8.404 -20.346 1.00 68.88 96 TYR A O 1
ATOM 759 N N . HIS A 1 97 ? 5.090 -8.200 -21.699 1.00 62.91 97 HIS A N 1
ATOM 760 C CA . HIS A 1 97 ? 5.501 -9.268 -22.592 1.00 62.91 97 HIS A CA 1
ATOM 761 C C . HIS A 1 97 ? 6.276 -8.634 -23.761 1.00 62.91 97 HIS A C 1
ATOM 763 O O . HIS A 1 97 ? 5.647 -8.034 -24.635 1.00 62.91 97 HIS A O 1
ATOM 769 N N . PRO A 1 98 ? 7.612 -8.778 -23.869 1.00 59.94 98 PRO A N 1
ATOM 770 C CA . PRO A 1 98 ? 8.380 -8.310 -25.035 1.00 59.94 98 PRO A CA 1
ATOM 771 C C . PRO A 1 98 ? 8.074 -9.115 -26.322 1.00 59.94 98 PRO A C 1
ATOM 773 O O . PRO A 1 98 ? 8.882 -9.201 -27.240 1.00 59.94 98 PRO A O 1
ATOM 776 N N . GLY A 1 99 ? 6.899 -9.742 -26.408 1.00 54.69 99 GLY A N 1
ATOM 777 C CA . GLY A 1 99 ? 6.544 -10.724 -27.422 1.00 54.69 99 GLY A CA 1
ATOM 778 C C . GLY A 1 99 ? 5.536 -10.187 -28.420 1.00 54.69 99 GLY A C 1
ATOM 779 O O . GLY A 1 99 ? 4.367 -10.551 -28.367 1.00 54.69 99 GLY A O 1
ATOM 780 N N . TYR A 1 100 ? 6.010 -9.389 -29.373 1.00 50.12 100 TYR A N 1
ATOM 781 C CA . TYR A 1 100 ? 5.405 -9.383 -30.711 1.00 50.12 100 TYR A CA 1
ATOM 782 C C . TYR A 1 100 ? 6.314 -10.031 -31.765 1.00 50.12 100 TYR A C 1
ATOM 784 O O . TYR A 1 100 ? 5.854 -10.393 -32.844 1.00 50.12 100 TYR A O 1
ATOM 792 N N . TYR A 1 101 ? 7.586 -10.272 -31.434 1.00 52.59 101 TYR A N 1
ATOM 793 C CA . TYR A 1 101 ? 8.497 -11.042 -32.271 1.00 52.59 101 TYR A CA 1
ATOM 794 C C . TYR A 1 101 ? 8.862 -12.326 -31.546 1.00 52.59 101 TYR A C 1
ATOM 796 O O . TYR A 1 101 ? 9.625 -12.340 -30.585 1.00 52.59 101 TYR A O 1
ATOM 804 N N . SER A 1 102 ? 8.258 -13.420 -32.000 1.00 48.75 102 SER A N 1
ATOM 805 C CA . SER A 1 102 ? 8.678 -14.761 -31.625 1.00 48.75 102 SER A CA 1
ATOM 806 C C . SER A 1 102 ? 10.186 -14.896 -31.896 1.00 48.75 102 SER A C 1
ATOM 808 O O . SER A 1 102 ? 10.597 -14.673 -33.039 1.00 48.75 102 SER A O 1
ATOM 810 N N . PRO A 1 103 ? 11.022 -15.305 -30.923 1.00 50.53 103 PRO A N 1
ATOM 811 C CA . PRO A 1 103 ? 12.456 -15.532 -31.125 1.00 50.53 103 PRO A CA 1
ATOM 812 C C . PRO A 1 103 ? 12.713 -16.806 -31.950 1.00 50.53 103 PRO A C 1
ATOM 814 O O . PRO A 1 103 ? 13.760 -17.440 -31.849 1.00 50.53 103 PRO A O 1
ATOM 817 N N . THR A 1 104 ? 11.744 -17.232 -32.764 1.00 47.94 104 THR A N 1
ATOM 818 C CA . THR A 1 104 ? 11.772 -18.517 -33.455 1.00 47.94 104 THR A CA 1
ATOM 819 C C . THR A 1 104 ? 12.677 -18.551 -34.670 1.00 47.94 104 THR A C 1
ATOM 821 O O . THR A 1 104 ? 12.726 -19.608 -35.269 1.00 47.94 104 THR A O 1
ATOM 824 N N . ASN A 1 105 ? 13.399 -17.480 -35.024 1.00 54.03 105 ASN A N 1
ATOM 825 C CA . ASN A 1 105 ? 14.630 -17.546 -35.827 1.00 54.03 105 ASN A CA 1
ATOM 826 C C . ASN A 1 105 ? 15.301 -16.162 -35.870 1.00 54.03 105 ASN A C 1
ATOM 828 O O . ASN A 1 105 ? 15.060 -15.374 -36.778 1.00 54.03 105 ASN A O 1
ATOM 832 N N . LEU A 1 106 ? 16.174 -15.879 -34.899 1.00 57.91 106 LEU A N 1
ATOM 833 C CA . LEU A 1 106 ? 17.022 -14.668 -34.844 1.00 57.91 106 LEU A CA 1
ATOM 834 C C . LEU A 1 106 ? 18.148 -14.651 -35.897 1.00 57.91 106 LEU A C 1
ATOM 836 O O . LEU A 1 106 ? 19.121 -13.916 -35.785 1.00 57.91 106 LEU A O 1
ATOM 840 N N . CYS A 1 107 ? 18.065 -15.516 -36.896 1.00 61.03 107 CYS A N 1
ATOM 841 C CA . CYS A 1 107 ? 19.145 -15.798 -37.815 1.00 61.03 107 CYS A CA 1
ATOM 842 C C . CYS A 1 107 ? 18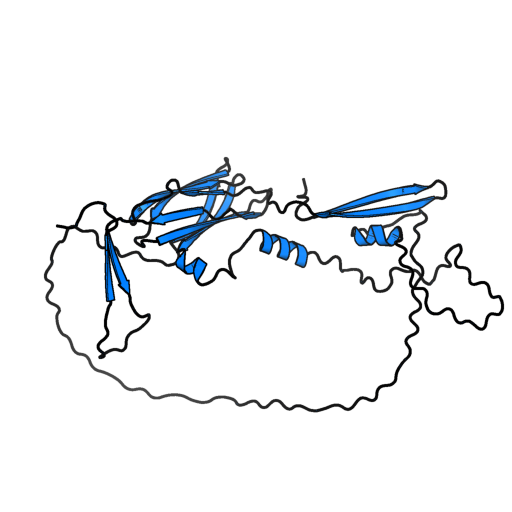.641 -15.622 -39.251 1.00 61.03 107 CYS A C 1
ATOM 844 O O . CYS A 1 107 ? 17.562 -16.094 -39.613 1.00 61.03 107 CYS A O 1
ATOM 846 N N . TYR A 1 108 ? 19.419 -14.934 -40.085 1.00 60.22 108 TYR A N 1
ATOM 847 C CA . TYR A 1 108 ? 19.117 -14.783 -41.507 1.00 60.22 108 TYR A CA 1
ATOM 848 C C . TYR A 1 108 ? 19.803 -15.900 -42.298 1.00 60.22 108 TYR A C 1
ATOM 850 O O . TYR A 1 108 ? 20.977 -15.790 -42.644 1.00 60.22 108 TYR A O 1
ATOM 858 N N . SER A 1 109 ? 19.074 -16.977 -42.603 1.00 57.94 109 SER A N 1
ATOM 859 C CA . SER A 1 109 ? 19.599 -18.119 -43.372 1.00 57.94 109 SER A CA 1
ATOM 860 C C . SER A 1 109 ? 19.953 -17.787 -44.823 1.00 57.94 109 SER A C 1
ATOM 862 O O . SER A 1 109 ? 20.747 -18.500 -45.431 1.00 57.94 109 SER A O 1
ATOM 864 N N . ASP A 1 110 ? 19.379 -16.715 -45.371 1.00 57.12 110 ASP A N 1
ATOM 865 C CA . ASP A 1 110 ? 19.521 -16.350 -46.786 1.00 57.12 110 ASP A CA 1
ATOM 866 C C . ASP A 1 110 ? 20.776 -15.513 -47.076 1.00 57.12 110 ASP A C 1
ATOM 868 O O . ASP A 1 110 ? 21.045 -15.179 -48.231 1.00 57.12 110 ASP A O 1
ATOM 872 N N . ARG A 1 111 ? 21.552 -15.146 -46.044 1.00 57.16 111 ARG A N 1
ATOM 873 C CA . ARG A 1 111 ? 22.781 -14.359 -46.205 1.00 57.16 111 ARG A CA 1
ATOM 874 C C . ARG A 1 111 ? 24.012 -15.171 -45.792 1.00 57.16 111 ARG A C 1
ATOM 876 O O . ARG A 1 111 ? 24.123 -15.528 -44.619 1.00 57.16 111 ARG A O 1
ATOM 883 N N . PRO A 1 112 ? 24.951 -15.450 -46.718 1.00 54.06 112 PRO A N 1
ATOM 884 C CA . PRO A 1 112 ? 26.208 -16.097 -46.367 1.00 54.06 112 PRO A CA 1
ATOM 885 C C . PRO A 1 112 ? 26.989 -15.207 -45.396 1.00 54.06 112 PRO A C 1
ATOM 887 O O . PRO A 1 112 ? 27.139 -14.004 -45.620 1.00 54.06 112 PRO A O 1
ATOM 890 N N . GLN A 1 113 ? 27.452 -15.798 -44.296 1.00 57.97 113 GLN A N 1
ATOM 891 C CA . GLN A 1 113 ? 28.212 -15.080 -43.279 1.00 57.97 113 GLN A CA 1
ATOM 892 C C . GLN A 1 113 ? 29.711 -15.133 -43.594 1.00 57.97 113 GLN A C 1
ATOM 894 O O . GLN A 1 113 ? 30.226 -16.221 -43.877 1.00 57.97 113 GLN A O 1
ATOM 899 N N . PRO A 1 114 ? 30.429 -13.997 -43.520 1.00 57.06 114 PRO A N 1
ATOM 900 C CA . PRO A 1 114 ? 31.875 -13.973 -43.706 1.00 57.06 114 PRO A CA 1
ATOM 901 C C . PRO A 1 114 ? 32.571 -14.938 -42.734 1.00 57.06 114 PRO A C 1
ATOM 903 O O . PRO A 1 114 ? 32.354 -14.867 -41.528 1.00 57.06 114 PRO A O 1
ATOM 906 N N . GLY A 1 115 ? 33.395 -15.855 -43.249 1.00 56.00 115 GLY A N 1
ATOM 907 C CA . GLY A 1 115 ? 34.153 -16.814 -42.428 1.00 56.00 115 GLY A CA 1
ATOM 908 C C . GLY A 1 115 ? 33.428 -18.119 -42.063 1.00 56.00 115 GLY A C 1
ATOM 909 O O . GLY A 1 115 ? 34.059 -19.005 -41.494 1.00 56.00 115 GLY A O 1
ATOM 910 N N . LEU A 1 116 ? 32.152 -18.284 -42.436 1.00 55.97 116 LEU A N 1
ATOM 911 C CA . LEU A 1 116 ? 31.404 -19.551 -42.316 1.00 55.97 116 LEU A CA 1
ATOM 912 C C . LEU A 1 116 ? 31.173 -20.239 -43.669 1.00 55.97 116 LEU A C 1
ATOM 914 O O . LEU A 1 116 ? 30.291 -21.090 -43.809 1.00 55.97 116 LEU A O 1
ATOM 918 N N . GLU A 1 117 ? 31.962 -19.878 -44.679 1.00 58.06 117 GLU A N 1
ATOM 919 C CA . GLU A 1 117 ? 31.935 -20.546 -45.975 1.00 58.06 117 GLU A CA 1
ATOM 920 C C . GLU A 1 117 ? 32.330 -22.015 -45.805 1.00 58.06 117 GLU A C 1
ATOM 922 O O . GLU A 1 117 ? 33.420 -22.354 -45.335 1.00 58.06 117 GLU A O 1
ATOM 927 N N . MET A 1 118 ? 31.409 -22.910 -46.156 1.00 52.97 118 MET A N 1
ATOM 928 C CA . MET A 1 118 ? 31.630 -24.341 -46.036 1.00 52.97 118 MET A CA 1
ATOM 929 C C . MET A 1 118 ? 32.679 -24.742 -47.074 1.00 52.97 118 MET A C 1
ATOM 931 O O . MET A 1 118 ? 32.418 -24.719 -48.274 1.00 52.97 118 MET A O 1
ATOM 935 N N . SER A 1 119 ? 33.885 -25.090 -46.624 1.00 49.75 119 SER A N 1
ATOM 936 C CA . SER A 1 119 ? 34.895 -25.648 -47.518 1.00 49.75 119 SER A CA 1
ATOM 937 C C . SER A 1 119 ? 34.372 -26.984 -48.049 1.00 49.75 119 SER A C 1
ATOM 939 O O . SER A 1 119 ? 34.299 -27.958 -47.302 1.00 49.75 119 SER A O 1
ATOM 941 N N . GLU A 1 120 ? 34.024 -27.052 -49.337 1.00 52.03 120 GLU A N 1
ATOM 942 C CA . GLU A 1 120 ? 33.617 -28.276 -50.051 1.00 52.03 120 GLU A CA 1
ATOM 943 C C . GLU A 1 120 ? 34.780 -29.279 -50.218 1.00 52.03 120 GLU A C 1
ATOM 945 O O . GLU A 1 120 ? 34.904 -29.989 -51.215 1.00 52.03 120 GLU A O 1
ATOM 950 N N . LYS A 1 121 ? 35.685 -29.371 -49.241 1.00 50.06 121 LYS A N 1
ATOM 951 C CA . LYS A 1 121 ? 36.706 -30.412 -49.205 1.00 50.06 121 LYS A CA 1
ATOM 952 C C . LYS A 1 121 ? 36.098 -31.680 -48.626 1.00 50.06 121 LYS A C 1
ATOM 954 O O . LYS A 1 121 ? 36.187 -31.929 -47.430 1.00 50.06 121 LYS A O 1
ATOM 959 N N . ASN A 1 122 ? 35.475 -32.450 -49.517 1.00 48.41 122 ASN A N 1
ATOM 960 C CA . ASN A 1 122 ? 35.428 -33.916 -49.567 1.00 48.41 122 ASN A CA 1
ATOM 961 C C . ASN A 1 122 ? 35.503 -34.660 -48.213 1.00 48.41 122 ASN A C 1
ATOM 963 O O . ASN A 1 122 ? 36.290 -35.591 -48.040 1.00 48.41 122 ASN A O 1
ATOM 967 N N . SER A 1 123 ? 34.699 -34.248 -47.236 1.00 49.81 123 SER A N 1
ATOM 968 C CA . SER A 1 123 ? 34.584 -34.926 -45.951 1.00 49.81 123 SER A CA 1
ATOM 969 C C . SER A 1 123 ? 33.170 -35.477 -45.837 1.00 49.81 123 SER A C 1
ATOM 971 O O . SER A 1 123 ? 32.189 -34.743 -45.846 1.00 49.81 123 SER A O 1
ATOM 973 N N . ASN A 1 124 ? 33.055 -36.799 -45.705 1.00 48.94 124 ASN A N 1
ATOM 974 C CA . ASN A 1 124 ? 31.796 -37.507 -45.429 1.00 48.94 124 ASN A CA 1
ATOM 975 C C . ASN A 1 124 ? 31.243 -37.208 -44.016 1.00 48.94 124 ASN A C 1
ATOM 977 O O . ASN A 1 124 ? 30.417 -37.949 -43.486 1.00 48.94 124 ASN A O 1
ATOM 981 N N . ILE A 1 125 ? 31.722 -36.138 -43.383 1.00 46.56 125 ILE A N 1
ATOM 982 C CA . ILE A 1 125 ? 31.346 -35.700 -42.051 1.00 46.56 125 ILE A CA 1
ATOM 983 C C . ILE A 1 125 ? 30.239 -34.675 -42.255 1.00 46.56 125 ILE A C 1
ATOM 985 O O . ILE A 1 125 ? 30.489 -33.512 -42.560 1.00 46.56 125 ILE A O 1
ATOM 989 N N . ARG A 1 126 ? 28.987 -35.120 -42.118 1.00 45.44 126 ARG A N 1
ATOM 990 C CA . ARG A 1 126 ? 27.862 -34.189 -42.000 1.00 45.44 126 ARG A CA 1
ATOM 991 C C . ARG A 1 126 ? 28.105 -33.369 -40.732 1.00 45.44 126 ARG A C 1
ATOM 993 O O . ARG A 1 126 ? 28.210 -33.992 -39.674 1.00 45.44 126 ARG A O 1
ATOM 1000 N N . PRO A 1 127 ? 28.214 -32.031 -40.798 1.00 45.28 127 PRO A N 1
ATOM 1001 C CA . PRO A 1 127 ? 28.357 -31.242 -39.590 1.00 45.28 127 PRO A CA 1
ATOM 1002 C C . PRO A 1 127 ? 27.115 -31.479 -38.730 1.00 45.28 127 PRO A C 1
ATOM 1004 O O . PRO A 1 127 ? 25.997 -31.117 -39.102 1.00 45.28 127 PRO A O 1
ATOM 1007 N N . THR A 1 128 ? 27.305 -32.164 -37.603 1.00 45.12 128 THR A N 1
ATOM 1008 C CA . THR A 1 128 ? 26.325 -32.205 -36.521 1.00 45.12 128 THR A CA 1
ATOM 1009 C C . THR A 1 128 ? 26.065 -30.761 -36.122 1.00 45.12 128 THR A C 1
ATOM 1011 O O . THR A 1 128 ? 27.026 -30.012 -35.957 1.00 45.12 128 THR A O 1
ATOM 1014 N N . GLY A 1 129 ? 24.789 -30.369 -36.072 1.00 50.41 129 GLY A N 1
ATOM 1015 C CA . GLY A 1 129 ? 24.355 -28.972 -36.031 1.00 50.41 129 GLY A CA 1
ATOM 1016 C C . GLY A 1 129 ? 25.228 -28.067 -35.161 1.00 50.41 129 GLY A C 1
ATOM 1017 O O . GLY A 1 129 ? 25.550 -28.395 -34.022 1.00 50.41 129 GLY A O 1
ATOM 1018 N N . TYR A 1 130 ? 25.604 -26.915 -35.711 1.00 49.97 130 TYR A N 1
ATOM 1019 C CA . TYR A 1 130 ? 26.287 -25.879 -34.952 1.00 49.97 130 TYR A CA 1
ATOM 1020 C C . TYR A 1 130 ? 25.277 -25.223 -34.007 1.00 49.97 130 TYR A C 1
ATOM 1022 O O . TYR A 1 130 ? 24.336 -24.569 -34.455 1.00 49.97 130 TYR A O 1
ATOM 1030 N N . SER A 1 131 ? 25.467 -25.411 -32.702 1.00 47.94 131 SER A N 1
ATOM 1031 C CA . SER A 1 131 ? 24.868 -24.558 -31.677 1.00 47.94 131 SER A CA 1
ATOM 1032 C C . SER A 1 131 ? 25.910 -23.511 -31.316 1.00 47.94 131 SER A C 1
ATOM 1034 O O . SER A 1 131 ? 26.885 -23.821 -30.636 1.00 47.94 131 SER A O 1
ATOM 1036 N N . SER A 1 132 ? 25.746 -22.293 -31.825 1.00 51.50 132 SER A N 1
ATOM 1037 C CA . SER A 1 132 ? 26.589 -21.165 -31.436 1.00 51.50 132 SER A CA 1
ATOM 1038 C C . SER A 1 132 ? 25.934 -20.441 -30.265 1.00 51.50 132 SER A C 1
ATOM 1040 O O . SER A 1 132 ? 24.770 -20.064 -30.364 1.00 51.50 132 SER A O 1
ATOM 1042 N N . SER A 1 133 ? 26.674 -20.232 -29.175 1.00 52.06 133 SER A N 1
ATOM 1043 C CA . SER A 1 133 ? 26.283 -19.339 -28.074 1.00 52.06 133 SER A CA 1
ATOM 1044 C C . SER A 1 133 ? 26.677 -17.881 -28.351 1.00 52.06 133 SER A C 1
ATOM 1046 O O . SER A 1 133 ? 26.883 -17.115 -27.417 1.00 52.06 133 SER A O 1
ATOM 1048 N N . TYR A 1 134 ? 26.918 -17.532 -29.619 1.00 56.84 134 TYR A N 1
ATOM 1049 C CA . TYR A 1 134 ? 27.350 -16.196 -30.006 1.00 56.84 134 TYR A CA 1
ATOM 1050 C C . TYR A 1 134 ? 26.169 -15.231 -29.924 1.00 56.84 134 TYR A C 1
ATOM 1052 O O . TYR A 1 134 ? 25.178 -15.410 -30.639 1.00 56.84 134 TYR A O 1
ATOM 1060 N N . GLU A 1 135 ? 26.306 -14.233 -29.057 1.00 64.31 135 GLU A N 1
ATOM 1061 C CA . GLU A 1 135 ? 25.421 -13.076 -29.008 1.00 64.31 135 GLU A CA 1
ATOM 1062 C C . GLU A 1 135 ? 25.828 -12.102 -30.113 1.00 64.31 135 GLU A C 1
ATOM 1064 O O . GLU A 1 135 ? 27.010 -11.805 -30.297 1.00 64.31 135 GLU A O 1
ATOM 1069 N N . ASP A 1 136 ? 24.851 -11.660 -30.897 1.00 75.75 136 ASP A N 1
ATOM 1070 C CA . ASP A 1 136 ? 25.065 -10.785 -32.041 1.00 75.75 136 ASP A CA 1
ATOM 1071 C C . ASP A 1 136 ? 24.458 -9.400 -31.786 1.00 75.75 136 ASP A C 1
ATOM 1073 O O . ASP A 1 136 ? 23.506 -9.246 -31.021 1.00 75.75 136 ASP A O 1
ATOM 1077 N N . SER A 1 137 ? 25.003 -8.370 -32.438 1.00 82.19 137 SER A N 1
ATOM 1078 C CA . SER A 1 137 ? 24.550 -6.994 -32.223 1.00 82.19 137 SER A CA 1
ATOM 1079 C C . SER A 1 137 ? 23.061 -6.814 -32.526 1.00 82.19 137 SER A C 1
ATOM 1081 O O . SER A 1 137 ? 22.424 -5.957 -31.923 1.00 82.19 137 SER A O 1
ATOM 1083 N N . TYR A 1 138 ? 22.494 -7.585 -33.461 1.00 79.44 138 TYR A N 1
ATOM 1084 C CA . TYR A 1 138 ? 21.077 -7.509 -33.811 1.00 79.44 138 TYR A CA 1
ATOM 1085 C C . TYR A 1 138 ? 20.177 -8.050 -32.686 1.00 79.44 138 TYR A C 1
ATOM 1087 O O . TYR A 1 138 ? 19.183 -7.404 -32.347 1.00 79.44 138 TYR A O 1
ATOM 1095 N N . ALA A 1 139 ? 20.559 -9.167 -32.068 1.00 76.88 139 ALA A N 1
ATOM 1096 C CA . ALA A 1 139 ? 19.920 -9.761 -30.904 1.00 76.88 139 ALA A CA 1
ATOM 1097 C C . ALA A 1 139 ? 19.925 -8.774 -29.737 1.00 76.88 139 ALA A C 1
ATOM 1099 O O . ALA A 1 139 ? 18.866 -8.515 -29.173 1.00 76.88 139 ALA A O 1
ATOM 1100 N N . THR A 1 140 ? 21.051 -8.103 -29.482 1.00 83.50 140 THR A N 1
ATOM 1101 C CA . THR A 1 140 ? 21.160 -7.066 -28.449 1.00 83.50 140 THR A CA 1
ATOM 1102 C C . THR A 1 140 ? 20.090 -5.972 -28.586 1.00 83.50 140 THR A C 1
ATOM 1104 O O . THR A 1 140 ? 19.440 -5.585 -27.613 1.00 83.50 140 THR A O 1
ATOM 1107 N N . PHE A 1 141 ? 19.865 -5.451 -29.798 1.00 85.50 141 PHE A N 1
ATOM 1108 C CA . PHE A 1 141 ? 18.837 -4.427 -30.008 1.00 85.50 141 PHE A CA 1
ATOM 1109 C C . PHE A 1 141 ? 17.415 -4.970 -29.813 1.00 85.50 141 PHE A C 1
ATOM 1111 O O . PHE A 1 141 ? 16.551 -4.249 -29.310 1.00 85.50 141 PHE A O 1
ATOM 1118 N N . GLN A 1 142 ? 17.169 -6.223 -30.199 1.00 77.94 142 GLN A N 1
ATOM 1119 C CA . GLN A 1 142 ? 15.866 -6.866 -30.033 1.00 77.94 142 GLN A CA 1
ATOM 1120 C C . GLN A 1 142 ? 15.566 -7.205 -28.572 1.00 77.94 142 GLN A C 1
ATOM 1122 O O . GLN A 1 142 ? 14.445 -6.976 -28.123 1.00 77.94 142 GLN A O 1
ATOM 1127 N N . GLU A 1 143 ? 16.557 -7.671 -27.814 1.00 76.81 143 GLU A N 1
ATOM 1128 C CA . GLU A 1 143 ? 16.460 -7.881 -26.366 1.00 76.81 143 GLU A CA 1
ATOM 1129 C C . GLU A 1 143 ? 16.175 -6.576 -25.622 1.00 76.81 143 GLU A C 1
ATOM 1131 O O . GLU A 1 143 ? 15.376 -6.543 -24.685 1.00 76.81 143 GLU A O 1
ATOM 1136 N N . ALA A 1 144 ? 16.756 -5.471 -26.092 1.00 81.00 144 ALA A N 1
ATOM 1137 C CA . ALA A 1 144 ? 16.450 -4.134 -25.601 1.00 81.00 144 ALA A CA 1
ATOM 1138 C C . ALA A 1 144 ? 15.076 -3.595 -26.061 1.00 81.00 144 ALA A C 1
ATOM 1140 O O . ALA A 1 144 ? 14.676 -2.511 -25.635 1.00 81.00 144 ALA A O 1
ATOM 1141 N N . GLY A 1 145 ? 14.329 -4.339 -26.885 1.00 79.62 145 GLY A N 1
ATOM 1142 C CA . GLY A 1 145 ? 12.976 -3.996 -27.329 1.00 79.62 145 GLY A CA 1
ATOM 1143 C C . GLY A 1 145 ? 12.913 -3.015 -28.504 1.00 79.62 145 GLY A C 1
ATOM 1144 O O . GLY A 1 145 ? 11.866 -2.409 -28.736 1.00 79.62 145 GLY A O 1
ATOM 1145 N N . PHE A 1 146 ? 14.007 -2.837 -29.251 1.00 82.44 146 PHE A N 1
ATOM 1146 C CA . PHE A 1 146 ? 14.080 -1.903 -30.375 1.00 82.44 146 PHE A CA 1
ATOM 1147 C C . PHE A 1 146 ? 13.941 -2.594 -31.736 1.00 82.44 146 PHE A C 1
ATOM 1149 O O . PHE A 1 146 ? 14.470 -3.677 -31.980 1.00 82.44 146 PHE A O 1
ATOM 1156 N N . ILE A 1 147 ? 13.284 -1.902 -32.672 1.00 81.12 147 ILE A N 1
ATOM 1157 C CA . ILE A 1 147 ? 13.354 -2.212 -34.104 1.00 81.12 147 ILE A CA 1
ATOM 1158 C C . ILE A 1 147 ? 14.443 -1.333 -34.710 1.00 81.12 147 ILE A C 1
ATOM 1160 O O . ILE A 1 147 ? 14.356 -0.106 -34.668 1.00 81.12 147 ILE A O 1
ATOM 1164 N N . VAL A 1 148 ? 15.460 -1.961 -35.294 1.00 81.81 148 VAL A N 1
ATOM 1165 C CA . VAL A 1 148 ? 16.596 -1.248 -35.885 1.00 81.81 148 VAL A CA 1
ATOM 1166 C C . VAL A 1 148 ? 16.434 -1.151 -37.391 1.00 81.81 148 VAL A C 1
ATOM 1168 O O . VAL A 1 148 ? 16.332 -2.161 -38.084 1.00 81.81 148 VAL A O 1
ATOM 1171 N N . ILE A 1 149 ? 16.466 0.079 -37.900 1.00 85.88 149 ILE A N 1
ATOM 1172 C CA . ILE A 1 149 ? 16.569 0.380 -39.327 1.00 85.88 149 ILE A CA 1
ATOM 1173 C C . ILE A 1 149 ? 17.883 1.124 -39.514 1.00 85.88 149 ILE A C 1
ATOM 1175 O O . ILE A 1 149 ? 18.044 2.243 -39.033 1.00 85.88 149 ILE A O 1
ATOM 1179 N N . SER A 1 150 ? 18.839 0.486 -40.181 1.00 84.94 150 SER A N 1
ATOM 1180 C CA . SER A 1 150 ? 20.180 1.033 -40.360 1.00 84.94 150 SER A CA 1
ATOM 1181 C C . SER A 1 150 ? 20.740 0.666 -41.730 1.00 84.94 150 SER A C 1
ATOM 1183 O O . SER A 1 150 ? 20.433 -0.392 -42.277 1.00 84.94 150 SER A O 1
ATOM 1185 N N . ASN A 1 151 ? 21.572 1.548 -42.281 1.00 84.88 151 ASN A N 1
ATOM 1186 C CA . ASN A 1 151 ? 22.396 1.295 -43.464 1.00 84.88 151 ASN A CA 1
ATOM 1187 C C . ASN A 1 151 ? 23.805 0.773 -43.103 1.00 84.88 151 ASN A C 1
ATOM 1189 O O . ASN A 1 151 ? 24.660 0.666 -43.983 1.00 84.88 151 ASN A O 1
ATOM 1193 N N . LEU A 1 152 ? 24.052 0.491 -41.820 1.00 86.00 152 LEU A N 1
ATOM 1194 C CA . LEU A 1 152 ? 25.290 -0.082 -41.294 1.00 86.00 152 LEU A CA 1
ATOM 1195 C C . LEU A 1 152 ? 25.281 -1.613 -41.369 1.00 86.00 152 LEU A C 1
ATOM 1197 O O . LEU A 1 152 ? 24.242 -2.243 -41.575 1.00 86.00 152 LEU A O 1
ATOM 1201 N N . VAL A 1 153 ? 26.453 -2.219 -41.186 1.00 81.31 153 VAL A N 1
ATOM 1202 C CA . VAL A 1 153 ? 26.592 -3.675 -41.129 1.00 81.31 153 VAL A CA 1
ATOM 1203 C C . VAL A 1 153 ? 26.193 -4.148 -39.731 1.00 81.31 153 VAL A C 1
ATOM 1205 O O . VAL A 1 153 ? 26.889 -3.886 -38.752 1.00 81.31 153 VAL A O 1
ATOM 1208 N N . LEU A 1 154 ? 25.051 -4.832 -39.646 1.00 77.81 154 LEU A N 1
ATOM 1209 C CA . LEU A 1 154 ? 24.560 -5.510 -38.447 1.00 77.81 154 LEU A CA 1
ATOM 1210 C C . LEU A 1 154 ? 24.697 -7.015 -38.654 1.00 77.81 154 LEU A C 1
ATOM 1212 O O . LEU A 1 154 ? 24.049 -7.587 -39.536 1.00 77.81 154 LEU A O 1
ATOM 1216 N N . PHE A 1 155 ? 25.553 -7.647 -37.858 1.00 73.25 155 PHE A N 1
ATOM 1217 C CA . PHE A 1 155 ? 25.684 -9.095 -37.873 1.00 73.25 155 PHE A CA 1
ATOM 1218 C C . PHE A 1 155 ? 24.547 -9.735 -37.075 1.00 73.25 155 PHE A C 1
ATOM 1220 O O . PHE A 1 155 ? 24.152 -9.236 -36.026 1.00 73.25 155 PHE A O 1
ATOM 1227 N N . SER A 1 156 ? 24.027 -10.835 -37.619 1.00 70.44 156 SER A N 1
ATOM 1228 C CA . SER A 1 156 ? 23.152 -11.779 -36.920 1.00 70.44 156 SER A CA 1
ATOM 1229 C C . SER A 1 156 ? 23.907 -13.093 -36.759 1.00 70.44 156 SER A C 1
ATOM 1231 O O . SER A 1 156 ? 24.860 -13.351 -37.495 1.00 70.44 156 SER A O 1
ATOM 1233 N N . ARG A 1 157 ? 23.506 -13.946 -35.829 1.00 69.44 157 ARG A N 1
ATOM 1234 C CA . ARG A 1 157 ? 24.093 -15.268 -35.624 1.00 69.44 157 ARG A CA 1
ATOM 1235 C C . ARG A 1 157 ? 23.660 -16.244 -36.726 1.00 69.44 157 ARG A C 1
ATOM 1237 O O . ARG A 1 157 ? 22.568 -16.107 -37.286 1.00 69.44 157 ARG A O 1
ATOM 1244 N N . PRO A 1 158 ? 24.481 -17.256 -37.046 1.00 63.69 158 PRO A N 1
ATOM 1245 C CA . PRO A 1 158 ? 24.116 -18.272 -38.027 1.00 63.69 158 PRO A CA 1
ATOM 1246 C C . PRO A 1 158 ? 22.943 -19.132 -37.535 1.00 63.69 158 PRO A C 1
ATOM 1248 O O . PRO A 1 158 ? 22.831 -19.445 -36.348 1.00 63.69 158 PRO A O 1
ATOM 1251 N N . CYS A 1 159 ? 22.068 -19.546 -38.456 1.00 62.62 159 CYS A N 1
ATOM 1252 C CA . CYS A 1 159 ? 20.918 -20.378 -38.109 1.00 62.62 159 CYS A CA 1
ATOM 1253 C C . CYS A 1 159 ? 21.321 -21.779 -37.660 1.00 62.62 159 CYS A C 1
ATOM 1255 O O . CYS A 1 159 ? 22.013 -22.499 -38.385 1.00 62.62 159 CYS A O 1
ATOM 1257 N N . ALA A 1 160 ? 20.791 -22.207 -36.511 1.00 58.97 160 ALA A N 1
ATOM 1258 C CA . ALA A 1 160 ? 20.875 -23.592 -36.078 1.00 58.97 160 ALA A CA 1
ATOM 1259 C C . ALA A 1 160 ? 20.115 -24.483 -37.074 1.00 58.97 160 ALA A C 1
ATOM 1261 O O . ALA A 1 160 ? 18.895 -24.399 -37.217 1.00 58.97 160 ALA A O 1
ATOM 1262 N N . LYS A 1 161 ? 20.834 -25.365 -37.774 1.00 57.84 161 LYS A N 1
ATOM 1263 C CA . LYS A 1 161 ? 20.211 -26.405 -38.601 1.00 57.84 161 LYS A CA 1
ATOM 1264 C C . LYS A 1 161 ? 19.724 -27.527 -37.686 1.00 57.84 161 LYS A C 1
ATOM 1266 O O . LYS A 1 161 ? 20.476 -28.448 -37.373 1.00 57.84 161 LYS A O 1
ATOM 1271 N N . VAL A 1 162 ? 18.469 -27.454 -37.245 1.00 48.00 162 VAL A N 1
ATOM 1272 C CA . VAL A 1 162 ? 17.821 -28.567 -36.539 1.00 48.00 162 VAL A CA 1
ATOM 1273 C C . VAL A 1 162 ? 17.450 -29.633 -37.567 1.00 48.00 162 VAL A C 1
ATOM 1275 O O . VAL A 1 162 ? 16.462 -29.513 -38.290 1.00 48.00 162 VAL A O 1
ATOM 1278 N N . HIS A 1 163 ? 18.242 -30.700 -37.647 1.00 42.75 163 HIS A N 1
ATOM 1279 C CA . HIS A 1 163 ? 17.799 -31.915 -38.318 1.00 42.75 163 HIS A CA 1
ATOM 1280 C C . HIS A 1 163 ? 16.800 -32.628 -37.407 1.00 42.75 163 HIS A C 1
ATOM 1282 O O . HIS A 1 163 ? 17.184 -33.329 -36.474 1.00 42.75 163 HIS A O 1
ATOM 1288 N N . ILE A 1 164 ? 15.507 -32.434 -37.668 1.00 38.69 164 ILE A N 1
ATOM 1289 C CA . ILE A 1 164 ? 14.451 -33.212 -37.019 1.00 38.69 164 ILE A CA 1
ATOM 1290 C C . ILE A 1 164 ? 14.595 -34.656 -37.509 1.00 38.69 164 ILE A C 1
ATOM 1292 O O . ILE A 1 164 ? 14.239 -34.975 -38.645 1.00 38.69 164 ILE A O 1
ATOM 1296 N N . ILE A 1 165 ? 15.122 -35.540 -36.664 1.00 38.94 165 ILE A N 1
ATOM 1297 C CA . ILE A 1 165 ? 14.964 -36.979 -36.867 1.00 38.94 165 ILE A CA 1
ATOM 1298 C C . ILE A 1 165 ? 13.497 -37.273 -36.547 1.00 38.94 165 ILE A C 1
ATOM 1300 O O . ILE A 1 165 ? 13.098 -37.281 -35.384 1.00 38.94 165 ILE A O 1
ATOM 1304 N N . ARG A 1 166 ? 12.662 -37.448 -37.579 1.00 33.03 166 ARG A N 1
ATOM 1305 C CA . ARG A 1 166 ? 11.293 -37.949 -37.405 1.00 33.03 166 ARG A CA 1
ATOM 1306 C C . ARG A 1 166 ? 11.376 -39.388 -36.890 1.00 33.03 166 ARG A C 1
ATOM 1308 O O . ARG A 1 166 ? 11.598 -40.305 -37.672 1.00 33.03 166 ARG A O 1
ATOM 1315 N N . ALA A 1 167 ? 11.210 -39.575 -35.584 1.00 36.81 167 ALA A N 1
ATOM 1316 C CA . ALA A 1 167 ? 10.823 -40.861 -35.025 1.00 36.81 167 ALA A CA 1
ATOM 1317 C C . ALA A 1 167 ? 9.299 -40.981 -35.161 1.00 36.81 167 ALA A C 1
ATOM 1319 O O . ALA A 1 167 ? 8.540 -40.246 -34.530 1.00 36.81 167 ALA A O 1
ATOM 1320 N N . GLU A 1 168 ? 8.868 -41.857 -36.059 1.00 32.41 168 GLU A N 1
ATOM 1321 C CA . GLU A 1 168 ? 7.471 -42.165 -36.344 1.00 32.41 168 GLU A CA 1
ATOM 1322 C C . GLU A 1 168 ? 6.905 -43.018 -35.195 1.00 32.41 168 GLU A C 1
ATOM 1324 O O . GLU A 1 168 ? 7.057 -44.236 -35.170 1.00 32.41 168 GLU A O 1
ATOM 1329 N N . TYR A 1 169 ? 6.313 -42.371 -34.187 1.00 36.88 169 TYR A N 1
ATOM 1330 C CA . TYR A 1 169 ? 5.580 -43.059 -33.122 1.00 36.88 169 TYR A CA 1
ATOM 1331 C C . TYR A 1 169 ? 4.097 -43.152 -33.494 1.00 36.88 169 TYR A C 1
ATOM 1333 O O . TYR A 1 169 ? 3.412 -42.139 -33.635 1.00 36.88 169 TYR A O 1
ATOM 1341 N N . GLY A 1 170 ? 3.619 -44.388 -33.667 1.00 32.25 170 GLY A N 1
ATOM 1342 C CA . GLY A 1 170 ? 2.229 -44.713 -33.976 1.00 32.25 170 GLY A CA 1
ATOM 1343 C C . GLY A 1 170 ? 1.269 -44.274 -32.870 1.00 32.25 170 GLY A C 1
ATOM 1344 O O . GLY A 1 170 ? 1.450 -44.590 -31.695 1.00 32.25 170 GLY A O 1
ATOM 1345 N N . THR A 1 171 ? 0.232 -43.542 -33.262 1.00 31.25 171 THR A N 1
ATOM 1346 C CA . THR A 1 171 ? -0.849 -43.066 -32.401 1.00 31.25 171 THR A CA 1
ATOM 1347 C C . THR A 1 171 ? -1.953 -44.119 -32.277 1.00 31.25 171 THR A C 1
ATOM 1349 O O . THR A 1 171 ? -2.433 -44.660 -33.270 1.00 31.25 171 THR A O 1
ATOM 1352 N N . THR A 1 172 ? -2.413 -44.379 -31.051 1.00 32.59 172 THR A N 1
ATOM 1353 C CA . THR A 1 172 ? -3.729 -44.986 -30.784 1.00 32.59 172 THR A CA 1
ATOM 1354 C C . THR A 1 172 ? -4.544 -44.010 -29.925 1.00 32.59 172 THR A C 1
ATOM 1356 O O . THR A 1 172 ? -4.006 -43.498 -28.942 1.00 32.59 172 THR A O 1
ATOM 1359 N N . PRO A 1 173 ? -5.804 -43.683 -30.274 1.00 33.84 173 PRO A N 1
ATOM 1360 C CA . PRO A 1 173 ? -6.621 -42.768 -29.484 1.00 33.84 173 PRO A CA 1
ATOM 1361 C C . PRO A 1 173 ? -7.484 -43.527 -28.464 1.00 33.84 173 PRO A C 1
ATOM 1363 O O . PRO A 1 173 ? -8.292 -44.379 -28.830 1.00 33.84 173 PRO A O 1
ATOM 1366 N N . GLY A 1 174 ? -7.326 -43.191 -27.181 1.00 30.31 174 GLY A N 1
ATOM 1367 C CA . GLY A 1 174 ? -8.190 -43.641 -26.088 1.00 30.31 174 GLY A CA 1
ATOM 1368 C C . GLY A 1 174 ? -9.344 -42.664 -25.843 1.00 30.31 174 GLY A C 1
ATOM 1369 O O . GLY A 1 174 ? -9.129 -41.468 -25.670 1.00 30.31 174 GLY A O 1
ATOM 1370 N N . ILE A 1 175 ? -10.565 -43.194 -25.838 1.00 29.72 175 ILE A N 1
ATOM 1371 C CA . ILE A 1 175 ? -11.833 -42.500 -25.583 1.00 29.72 175 ILE A CA 1
ATOM 1372 C C . ILE A 1 175 ? -12.072 -42.445 -24.066 1.00 29.72 175 ILE A C 1
ATOM 1374 O O . ILE A 1 175 ? -12.056 -43.491 -23.420 1.00 29.72 175 ILE A O 1
ATOM 1378 N N . VAL A 1 176 ? -12.374 -41.270 -23.501 1.00 30.72 176 VAL A N 1
ATOM 1379 C CA . VAL A 1 176 ? -13.005 -41.155 -22.172 1.00 30.72 176 VAL A CA 1
ATOM 1380 C C . VAL A 1 176 ? -14.276 -40.314 -22.273 1.00 30.72 176 VAL A C 1
ATOM 1382 O O . VAL A 1 176 ? -14.265 -39.182 -22.751 1.00 30.72 176 VAL A O 1
ATOM 1385 N N . ALA A 1 177 ? -15.393 -40.927 -21.883 1.00 29.59 177 ALA A N 1
ATOM 1386 C CA . ALA A 1 177 ? -16.735 -40.370 -21.958 1.00 29.59 177 ALA A CA 1
ATOM 1387 C C . ALA A 1 177 ? -17.061 -39.537 -20.709 1.00 29.59 177 ALA A C 1
ATOM 1389 O O . ALA A 1 177 ? -16.858 -39.985 -19.582 1.00 29.59 177 ALA A O 1
ATOM 1390 N N . PHE A 1 178 ? -17.627 -38.349 -20.925 1.00 27.44 178 PHE A N 1
ATOM 1391 C CA . PHE A 1 178 ? -18.313 -37.560 -19.904 1.00 27.44 178 PHE A CA 1
ATOM 1392 C C . PHE A 1 178 ? -19.761 -38.045 -19.769 1.00 27.44 178 PHE A C 1
ATOM 1394 O O . PHE A 1 178 ? -20.418 -38.308 -20.777 1.00 27.44 178 PHE A O 1
ATOM 1401 N N . SER A 1 179 ? -20.282 -38.111 -18.543 1.00 30.12 179 SER A N 1
ATOM 1402 C CA . SER A 1 179 ? -21.719 -38.262 -18.300 1.00 30.12 179 SER A CA 1
ATOM 1403 C C . SER A 1 179 ? -22.237 -37.083 -17.482 1.00 30.12 179 SER A C 1
ATOM 1405 O O . SER A 1 179 ? -21.654 -36.709 -16.466 1.00 30.12 179 SER A O 1
ATOM 1407 N N . ALA A 1 180 ? -23.323 -36.497 -17.977 1.00 30.59 180 ALA A N 1
ATOM 1408 C CA . ALA A 1 180 ? -24.089 -35.416 -17.382 1.00 30.59 180 ALA A CA 1
ATOM 1409 C C . ALA A 1 180 ? -25.377 -35.982 -16.770 1.00 30.59 180 ALA A C 1
ATOM 1411 O O . ALA A 1 180 ? -25.964 -36.900 -17.340 1.00 30.59 180 ALA A O 1
ATOM 1412 N N . MET A 1 181 ? -25.875 -35.383 -15.684 1.00 30.44 181 MET A N 1
ATOM 1413 C CA . MET A 1 181 ? -27.284 -35.498 -15.294 1.00 30.44 181 MET A CA 1
ATOM 1414 C C . MET A 1 181 ?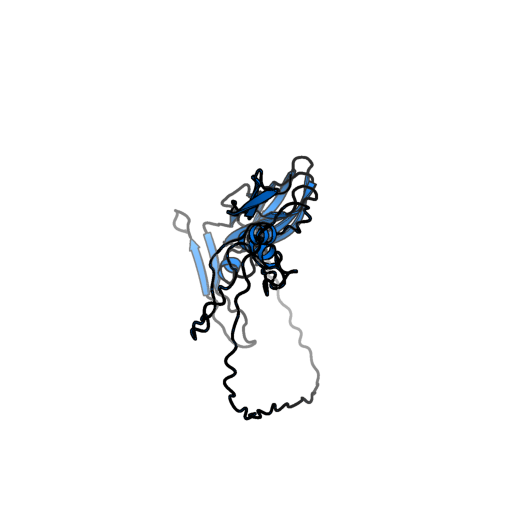 -27.826 -34.152 -14.802 1.00 30.44 181 MET A C 1
ATOM 1416 O O . MET A 1 181 ? -27.152 -33.408 -14.094 1.00 30.44 181 MET A O 1
ATOM 1420 N N . ALA A 1 182 ? -29.043 -33.857 -15.259 1.00 35.78 182 ALA A N 1
ATOM 1421 C CA . ALA A 1 182 ? -29.801 -32.620 -15.105 1.00 35.78 182 ALA A CA 1
ATOM 1422 C C . ALA A 1 182 ? -30.815 -32.698 -13.928 1.00 35.78 182 ALA A C 1
ATOM 1424 O O . ALA A 1 182 ? -31.011 -33.781 -13.375 1.00 35.78 182 ALA A O 1
ATOM 1425 N N . PRO A 1 183 ? -31.470 -31.578 -13.545 1.00 41.41 183 PRO A N 1
ATOM 1426 C CA . PRO A 1 183 ? -32.190 -31.414 -12.277 1.00 41.41 183 PRO A CA 1
ATOM 1427 C C . PRO A 1 183 ? -33.731 -31.455 -12.394 1.00 41.41 183 PRO A C 1
ATOM 1429 O O . PRO A 1 183 ? -34.301 -31.270 -13.466 1.00 41.41 183 PRO A O 1
ATOM 1432 N N . GLY A 1 184 ? -34.406 -31.593 -11.248 1.00 32.88 184 GLY A N 1
ATOM 1433 C CA . GLY A 1 184 ? -35.845 -31.343 -11.038 1.00 32.88 184 GLY A CA 1
ATOM 1434 C C . GLY A 1 184 ? -36.255 -31.802 -9.629 1.00 32.88 184 GLY A C 1
ATOM 1435 O O . GLY A 1 184 ? -35.617 -32.698 -9.094 1.00 32.88 184 GLY A O 1
ATOM 1436 N N . ALA A 1 185 ? -37.252 -31.280 -8.914 1.00 30.48 185 ALA A N 1
ATOM 1437 C 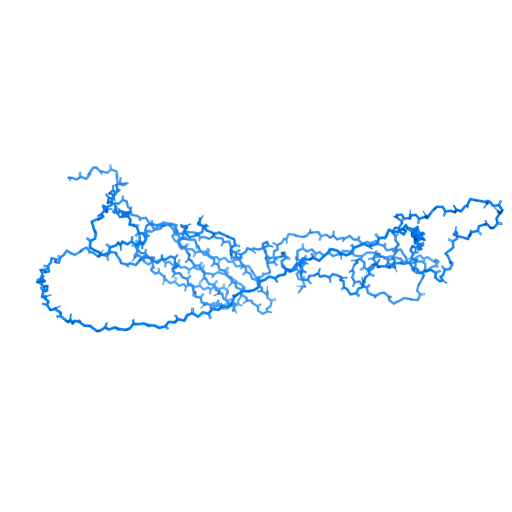CA . ALA A 1 185 ? -38.174 -30.153 -9.035 1.00 30.48 185 ALA A CA 1
ATOM 1438 C C . ALA A 1 185 ? -38.718 -29.872 -7.600 1.00 30.48 185 ALA A C 1
ATOM 1440 O O . ALA A 1 185 ? -38.714 -30.768 -6.757 1.00 30.48 185 ALA A O 1
ATOM 1441 N N . ALA A 1 186 ? -39.167 -28.645 -7.316 1.00 35.94 186 ALA A N 1
ATOM 1442 C CA . ALA A 1 186 ? -39.891 -28.236 -6.088 1.00 35.94 186 ALA A CA 1
ATOM 1443 C C . ALA A 1 186 ? -41.420 -28.519 -6.232 1.00 35.94 186 ALA A C 1
ATOM 1445 O O . ALA A 1 186 ? -41.775 -29.106 -7.256 1.00 35.94 186 ALA A O 1
ATOM 1446 N N . PRO A 1 187 ? -42.377 -28.045 -5.382 1.00 44.78 187 PRO A N 1
ATOM 1447 C CA . PRO A 1 187 ? -42.347 -27.398 -4.049 1.00 44.78 187 PRO A CA 1
ATOM 1448 C C . PRO A 1 187 ? -43.437 -27.931 -3.058 1.00 44.78 187 PRO A C 1
ATOM 1450 O O . PRO A 1 187 ? -44.250 -28.786 -3.399 1.00 44.78 187 PRO A O 1
ATOM 1453 N N . GLY A 1 188 ? -43.532 -27.367 -1.843 1.00 30.95 188 GLY A N 1
ATOM 1454 C CA . GLY A 1 188 ? -44.685 -27.559 -0.946 1.00 30.95 188 GLY A CA 1
ATOM 1455 C C . GLY A 1 188 ? -44.798 -26.481 0.144 1.00 30.95 188 GLY A C 1
ATOM 1456 O O . GLY A 1 188 ? -43.862 -26.264 0.902 1.00 30.95 188 GLY A O 1
ATOM 1457 N N . VAL A 1 189 ? -45.945 -25.798 0.187 1.00 36.66 189 VAL A N 1
ATOM 1458 C CA . VAL A 1 189 ? -46.345 -24.639 1.023 1.00 36.66 189 VAL A CA 1
ATOM 1459 C C . VAL A 1 189 ? -47.310 -25.059 2.146 1.00 36.66 189 VAL A C 1
ATOM 1461 O O . VAL A 1 189 ? -48.130 -25.931 1.887 1.00 36.66 189 VAL A O 1
ATOM 1464 N N . ALA A 1 190 ? -47.309 -24.378 3.311 1.00 29.12 190 ALA A N 1
ATOM 1465 C CA . ALA A 1 190 ? -48.518 -24.028 4.103 1.00 29.12 190 ALA A CA 1
ATOM 1466 C C . ALA A 1 190 ? -48.228 -23.152 5.358 1.00 29.12 190 ALA A C 1
ATOM 1468 O O . ALA A 1 190 ? -47.110 -23.094 5.855 1.00 29.12 190 ALA A O 1
ATOM 1469 N N . TYR A 1 191 ? -49.278 -22.460 5.821 1.00 33.16 191 TYR A N 1
ATOM 1470 C CA . TYR A 1 191 ? -49.402 -21.246 6.659 1.00 33.16 191 TYR A CA 1
ATOM 1471 C C . TYR A 1 191 ? -49.501 -21.433 8.202 1.00 33.16 191 TYR A C 1
ATOM 1473 O O . TYR A 1 191 ? -50.145 -22.380 8.629 1.00 33.16 191 TYR A O 1
ATOM 1481 N N . GLY A 1 192 ? -49.034 -20.413 8.967 1.00 35.47 192 GLY A N 1
ATOM 1482 C CA . GLY A 1 192 ? -49.590 -19.767 10.206 1.00 35.47 192 GLY A CA 1
ATOM 1483 C C . GLY A 1 192 ? -49.950 -20.583 11.480 1.00 35.47 192 GLY A C 1
ATOM 1484 O O . GLY A 1 192 ? -50.056 -21.796 11.384 1.00 35.47 192 GLY A O 1
ATOM 1485 N N . PRO A 1 193 ? -50.219 -19.971 12.675 1.00 44.22 193 PRO A N 1
ATOM 1486 C CA . PRO A 1 193 ? -50.447 -18.548 12.982 1.00 44.22 193 PRO A CA 1
ATOM 1487 C C . PRO A 1 193 ? -49.718 -17.981 14.245 1.00 44.22 193 PRO A C 1
ATOM 1489 O O . PRO A 1 193 ? -48.882 -18.607 14.886 1.00 44.22 193 PRO A O 1
ATOM 1492 N N . SER A 1 194 ? -50.080 -16.734 14.557 1.00 42.91 194 SER A N 1
ATOM 1493 C CA . SER A 1 194 ? -49.657 -15.769 15.586 1.00 42.91 194 SER A CA 1
ATOM 1494 C C . SER A 1 194 ? -49.773 -16.159 17.072 1.00 42.91 194 SER A C 1
ATOM 1496 O O . SER A 1 194 ? -50.777 -16.728 17.491 1.00 42.91 194 SER A O 1
ATOM 1498 N N . GLY A 1 195 ? -48.844 -15.644 17.892 1.00 30.95 195 GLY A N 1
ATOM 1499 C CA . GLY A 1 195 ? -48.955 -15.553 19.354 1.00 30.95 195 GLY A CA 1
ATOM 1500 C C . GLY A 1 195 ? -48.183 -14.345 19.907 1.00 30.95 195 GLY A C 1
ATOM 1501 O O . GLY A 1 195 ? -47.007 -14.157 19.613 1.00 30.95 195 GLY A O 1
ATOM 1502 N N . ARG A 1 196 ? -48.876 -13.501 20.674 1.00 39.28 196 ARG A N 1
ATOM 1503 C CA . ARG A 1 196 ? -48.436 -12.227 21.267 1.00 39.28 196 ARG A CA 1
ATOM 1504 C C . ARG A 1 196 ? -48.041 -12.480 22.726 1.00 39.28 196 ARG A C 1
ATOM 1506 O O . ARG A 1 196 ? -48.828 -13.099 23.432 1.00 39.28 196 ARG A O 1
ATOM 1513 N N . SER A 1 197 ? -46.906 -11.972 23.209 1.00 35.03 197 SER A N 1
ATOM 1514 C CA . SER A 1 197 ? -46.732 -11.753 24.653 1.00 35.03 197 SER A CA 1
ATOM 1515 C C . SER A 1 197 ? -45.694 -10.677 24.961 1.00 35.03 197 SER A C 1
ATOM 1517 O O . SER A 1 197 ? -44.616 -10.618 24.373 1.00 35.03 197 SER A O 1
ATOM 1519 N N . SER A 1 198 ? -46.104 -9.800 25.867 1.00 35.06 198 SER A N 1
ATOM 1520 C CA . SER A 1 198 ? -45.507 -8.539 26.276 1.00 35.06 198 SER A CA 1
ATOM 1521 C C . SER A 1 198 ? -44.212 -8.729 27.069 1.00 35.06 198 SER A C 1
ATOM 1523 O O . SER A 1 198 ? -44.158 -9.542 27.989 1.00 35.06 198 SER A O 1
ATOM 1525 N N . ARG A 1 199 ? -43.189 -7.916 26.777 1.00 33.38 199 ARG A N 1
ATOM 1526 C CA . ARG A 1 199 ? -42.026 -7.747 27.658 1.00 33.38 199 ARG A CA 1
ATOM 1527 C C . ARG A 1 199 ? -42.229 -6.535 28.558 1.00 33.38 199 ARG A C 1
ATOM 1529 O O . ARG A 1 199 ? -42.449 -5.425 28.082 1.00 33.38 199 ARG A O 1
ATOM 1536 N N . VAL A 1 200 ? -42.144 -6.791 29.858 1.00 38.41 200 VAL A N 1
ATOM 1537 C CA . VAL A 1 200 ? -42.000 -5.796 30.921 1.00 38.41 200 VAL A CA 1
ATOM 1538 C C . VAL A 1 200 ? -40.615 -5.165 30.780 1.00 38.41 200 VAL A C 1
ATOM 1540 O O . VAL A 1 200 ? -39.609 -5.872 30.759 1.00 38.41 200 VAL A O 1
ATOM 1543 N N . VAL A 1 201 ? -40.575 -3.841 30.646 1.00 35.66 201 VAL A N 1
ATOM 1544 C CA . VAL A 1 201 ? -39.346 -3.042 30.630 1.00 35.66 201 VAL A CA 1
ATOM 1545 C C . VAL A 1 201 ? -39.088 -2.570 32.055 1.00 35.66 201 VAL A C 1
ATOM 1547 O O . VAL A 1 201 ? -39.905 -1.851 32.622 1.00 35.66 201 VAL A O 1
ATOM 1550 N N . ILE A 1 202 ? -37.952 -2.967 32.623 1.00 48.66 202 ILE A N 1
ATOM 1551 C CA . ILE A 1 202 ? -37.366 -2.309 33.792 1.00 48.66 202 ILE A CA 1
ATOM 1552 C C . ILE A 1 202 ? -36.161 -1.526 33.257 1.00 48.66 202 ILE A C 1
ATOM 1554 O O . ILE A 1 202 ? -35.223 -2.156 32.766 1.00 48.66 202 ILE A O 1
ATOM 1558 N N . PRO A 1 203 ? -36.162 -0.185 33.291 1.00 42.97 203 PRO A N 1
ATOM 1559 C CA . PRO A 1 203 ? -34.977 0.590 32.973 1.00 42.97 203 PRO A CA 1
ATOM 1560 C C . PRO A 1 203 ? -34.067 0.585 34.199 1.00 42.97 203 PRO A C 1
ATOM 1562 O O . PRO A 1 203 ? -34.404 1.172 35.225 1.00 42.97 203 PRO A O 1
ATOM 1565 N N . LEU A 1 204 ? -32.912 -0.072 34.097 1.00 43.00 204 LEU A N 1
ATOM 1566 C CA . LEU A 1 204 ? -31.779 0.271 34.946 1.00 43.00 204 LEU A CA 1
ATOM 1567 C C . LEU A 1 204 ? -30.853 1.142 34.107 1.00 43.00 204 LEU A C 1
ATOM 1569 O O . LEU A 1 204 ? -30.077 0.657 33.285 1.00 43.00 204 LEU A O 1
ATOM 1573 N N . GLU A 1 205 ? -31.011 2.445 34.293 1.00 51.84 205 GLU A N 1
ATOM 1574 C CA . GLU A 1 205 ? -30.121 3.477 33.786 1.00 51.84 205 GLU A CA 1
ATOM 1575 C C . GLU A 1 205 ? -28.769 3.332 34.498 1.00 51.84 205 GLU A C 1
ATOM 1577 O O . GLU A 1 205 ? -28.463 3.972 35.499 1.00 51.84 205 GLU A O 1
ATOM 1582 N N . SER A 1 206 ? -27.971 2.389 34.009 1.00 44.38 206 SER A N 1
ATOM 1583 C CA . SER A 1 206 ? -26.538 2.360 34.236 1.00 44.38 206 SER A CA 1
ATOM 1584 C C . SER A 1 206 ? -25.942 3.376 33.272 1.00 44.38 206 SER A C 1
ATOM 1586 O O . SER A 1 206 ? -25.991 3.183 32.059 1.00 44.38 206 SER A O 1
ATOM 1588 N N . ALA A 1 207 ? -25.388 4.465 33.803 1.00 55.09 207 ALA A N 1
ATOM 1589 C CA . ALA A 1 207 ? -24.682 5.505 33.054 1.00 55.09 207 ALA A CA 1
ATOM 1590 C C . ALA A 1 207 ? -23.344 5.015 32.443 1.00 55.09 207 ALA A C 1
ATOM 1592 O O . ALA A 1 207 ? -22.380 5.770 32.335 1.00 55.09 207 ALA A O 1
ATOM 1593 N N . VAL A 1 208 ? -23.263 3.736 32.065 1.00 64.31 208 VAL A N 1
ATOM 1594 C CA . VAL A 1 208 ? -22.135 3.128 31.366 1.00 64.31 208 VAL A CA 1
ATOM 1595 C C . VAL A 1 208 ? -22.515 3.027 29.897 1.00 64.31 208 VAL A C 1
ATOM 1597 O O . VAL A 1 208 ? -23.436 2.296 29.535 1.00 64.31 208 VAL A O 1
ATOM 1600 N N . ALA A 1 209 ? -21.802 3.760 29.042 1.00 72.75 209 ALA A N 1
ATOM 1601 C CA . ALA A 1 209 ? -21.963 3.652 27.599 1.00 72.75 209 ALA A CA 1
ATOM 1602 C C . ALA A 1 209 ? -21.699 2.200 27.164 1.00 72.75 209 ALA A C 1
ATOM 1604 O O . ALA A 1 209 ? -20.577 1.695 27.257 1.00 72.75 209 ALA A O 1
ATOM 1605 N N . VAL A 1 210 ? -22.753 1.507 26.733 1.00 79.31 210 VAL A N 1
ATOM 1606 C CA . VAL A 1 210 ? -22.659 0.127 26.255 1.00 79.31 210 VAL A CA 1
ATOM 1607 C C . VAL A 1 210 ? -21.998 0.138 24.882 1.00 79.31 210 VAL A C 1
ATOM 1609 O O . VAL A 1 210 ? -22.472 0.790 23.954 1.00 79.31 210 VAL A O 1
ATOM 1612 N N . ARG A 1 211 ? -20.900 -0.607 24.751 1.00 84.50 211 ARG A N 1
ATOM 1613 C CA . ARG A 1 211 ? -20.201 -0.809 23.479 1.00 84.50 211 ARG A CA 1
ATOM 1614 C C . ARG A 1 211 ? -21.076 -1.619 22.522 1.00 84.50 211 ARG A C 1
ATOM 1616 O O . ARG A 1 211 ? -21.540 -2.695 22.889 1.00 84.50 211 ARG A O 1
ATOM 1623 N N . SER A 1 212 ? -21.268 -1.122 21.304 1.00 86.56 212 SER A N 1
ATOM 1624 C CA . SER A 1 212 ? -22.133 -1.745 20.287 1.00 86.56 212 SER A CA 1
ATOM 1625 C C . SER A 1 212 ? -21.528 -1.799 18.880 1.00 86.56 212 SER A C 1
ATOM 1627 O O . SER A 1 212 ? -22.122 -2.405 17.994 1.00 86.56 212 SER A O 1
ATOM 1629 N N . ASP A 1 213 ? -20.360 -1.193 18.670 1.00 90.94 213 ASP A N 1
ATOM 1630 C CA . ASP A 1 213 ? -19.755 -1.020 17.345 1.00 90.94 213 ASP A CA 1
ATOM 1631 C C . ASP A 1 213 ? -18.540 -1.939 17.201 1.00 90.94 213 ASP A C 1
ATOM 1633 O O . ASP A 1 213 ? -17.446 -1.611 17.664 1.00 90.94 213 ASP A O 1
ATOM 1637 N N . PHE A 1 214 ? -18.761 -3.120 16.621 1.00 91.50 214 PHE A N 1
ATOM 1638 C CA . PHE A 1 214 ? -17.748 -4.167 16.450 1.00 91.50 214 PHE A CA 1
ATOM 1639 C C . PHE A 1 214 ? -17.636 -4.597 14.979 1.00 91.50 214 PHE A C 1
ATOM 1641 O O . PHE A 1 214 ? -17.987 -5.729 14.642 1.00 91.50 214 PHE A O 1
ATOM 1648 N N . PRO A 1 215 ? -17.221 -3.695 14.075 1.00 94.12 215 PRO A N 1
ATOM 1649 C CA . PRO A 1 215 ? -17.084 -4.030 12.670 1.00 94.12 215 PRO A CA 1
ATOM 1650 C C . PRO A 1 215 ? -15.813 -4.855 12.427 1.00 94.12 215 PRO A C 1
ATOM 1652 O O . PRO A 1 215 ? -14.852 -4.778 13.185 1.00 94.12 215 PRO A O 1
ATOM 1655 N N . GLU A 1 216 ? -15.774 -5.597 11.324 1.00 92.25 216 GLU A N 1
ATOM 1656 C CA . GLU A 1 216 ? -14.536 -6.222 10.827 1.00 92.25 216 GLU A CA 1
ATOM 1657 C C . GLU A 1 216 ? -13.688 -5.222 10.017 1.00 92.25 216 GLU A C 1
ATOM 1659 O O . GLU A 1 216 ? -12.456 -5.249 10.027 1.00 92.25 216 GLU A O 1
ATOM 1664 N N . THR A 1 217 ? -14.361 -4.297 9.324 1.00 93.25 217 THR A N 1
ATOM 1665 C CA . THR A 1 217 ? -13.758 -3.205 8.550 1.00 93.25 217 THR A CA 1
ATOM 1666 C C . THR A 1 217 ? -14.260 -1.873 9.083 1.00 93.25 217 THR A C 1
ATOM 1668 O O . THR A 1 217 ? -15.462 -1.625 9.092 1.00 93.25 217 THR A O 1
ATOM 1671 N N . TRP A 1 218 ? -13.341 -1.010 9.507 1.00 93.50 218 TRP A N 1
ATOM 1672 C CA . TRP A 1 218 ? -13.671 0.286 10.092 1.00 93.50 218 TRP A CA 1
ATOM 1673 C C . TRP A 1 218 ? -13.794 1.390 9.040 1.00 93.50 218 TRP A C 1
ATOM 1675 O O . TRP A 1 218 ? -14.815 2.070 8.980 1.00 93.50 218 TRP A O 1
ATOM 1685 N N . LEU A 1 219 ? -12.772 1.567 8.196 1.00 94.31 219 LEU A N 1
ATOM 1686 C CA . LEU A 1 219 ? -12.744 2.619 7.175 1.00 94.31 219 LEU A CA 1
ATOM 1687 C C . LEU A 1 219 ? -12.584 2.006 5.789 1.00 94.31 219 LEU A C 1
ATOM 1689 O O . LEU A 1 219 ? -11.696 1.180 5.577 1.00 94.31 219 LEU A O 1
ATOM 1693 N N . PHE A 1 220 ? -13.419 2.448 4.849 1.00 94.56 220 PHE A N 1
ATOM 1694 C CA . PHE A 1 220 ? -13.326 2.103 3.432 1.00 94.56 220 PHE A CA 1
ATOM 1695 C C . PHE A 1 220 ? -13.835 3.266 2.571 1.00 94.56 220 PHE A C 1
ATOM 1697 O O . PHE A 1 220 ? -14.934 3.229 2.024 1.00 94.56 220 PHE A O 1
ATOM 1704 N N . ASN A 1 221 ? -13.048 4.341 2.516 1.00 94.75 221 ASN A N 1
ATOM 1705 C CA . ASN A 1 221 ? -13.479 5.629 1.969 1.00 94.75 221 ASN A CA 1
ATOM 1706 C C . ASN A 1 221 ? -12.473 6.192 0.962 1.00 94.75 221 ASN A C 1
ATOM 1708 O O . ASN A 1 221 ? -11.286 5.860 0.990 1.00 94.75 221 ASN A O 1
ATOM 1712 N N . LEU A 1 222 ? -12.960 7.082 0.095 1.00 97.00 222 LEU A N 1
ATOM 1713 C CA . LEU A 1 222 ? -12.153 7.855 -0.846 1.00 97.00 222 LEU A CA 1
ATOM 1714 C C . LEU A 1 222 ? -12.041 9.307 -0.373 1.00 97.00 222 LEU A C 1
ATOM 1716 O O . LEU A 1 222 ? -13.047 9.949 -0.069 1.00 97.00 222 LEU A O 1
ATOM 1720 N N . HIS A 1 223 ? -10.823 9.835 -0.370 1.00 96.00 223 HIS A N 1
ATOM 1721 C CA . HIS A 1 223 ? -10.517 11.214 -0.008 1.00 96.00 223 HIS A CA 1
ATOM 1722 C C . HIS A 1 223 ? -9.536 11.823 -1.003 1.00 96.00 223 HIS A C 1
ATOM 1724 O O . HIS A 1 223 ? -8.644 11.139 -1.497 1.00 96.00 223 HIS A O 1
ATOM 1730 N N . SER A 1 224 ? -9.665 13.119 -1.263 1.00 96.62 224 SER A N 1
ATOM 1731 C CA . SER A 1 224 ? -8.693 13.860 -2.068 1.00 96.62 224 SER A CA 1
ATOM 1732 C C . SER A 1 224 ? -7.725 14.612 -1.162 1.00 96.62 224 SER A C 1
ATOM 1734 O O . SER A 1 224 ? -8.150 15.227 -0.181 1.00 96.62 224 SER A O 1
ATOM 1736 N N . THR A 1 225 ? -6.434 14.581 -1.485 1.00 96.94 225 THR A N 1
ATOM 1737 C CA . THR A 1 225 ? -5.440 15.418 -0.803 1.00 96.94 225 THR A CA 1
ATOM 1738 C C . THR A 1 225 ? -5.486 16.858 -1.296 1.00 96.94 225 THR A C 1
ATOM 1740 O O . THR A 1 225 ? -5.927 17.136 -2.410 1.00 96.94 225 THR A O 1
ATOM 1743 N N . ASP A 1 226 ? -5.069 17.791 -0.441 1.00 96.19 226 ASP A N 1
ATOM 1744 C CA . ASP A 1 226 ? -5.035 19.214 -0.772 1.00 96.19 226 ASP A CA 1
ATOM 1745 C C . ASP A 1 226 ? -3.872 19.570 -1.728 1.00 96.19 226 ASP A C 1
ATOM 1747 O O . ASP A 1 226 ? -3.104 18.715 -2.185 1.00 96.19 226 ASP A O 1
ATOM 1751 N N . ALA A 1 227 ? -3.711 20.866 -2.013 1.00 95.88 227 ALA A N 1
ATOM 1752 C CA . ALA A 1 227 ? -2.612 21.380 -2.833 1.00 95.88 227 ALA A CA 1
ATOM 1753 C C . ALA A 1 227 ? -1.215 21.136 -2.224 1.00 95.88 227 ALA A C 1
ATOM 1755 O O . ALA A 1 227 ? -0.219 21.209 -2.939 1.00 95.88 227 ALA A O 1
ATOM 1756 N N . ASN A 1 228 ? -1.133 20.827 -0.927 1.00 95.69 228 ASN A N 1
ATOM 1757 C CA . ASN A 1 228 ? 0.105 20.456 -0.242 1.00 95.69 228 ASN A CA 1
ATOM 1758 C C . ASN A 1 228 ? 0.303 18.932 -0.190 1.00 95.69 228 ASN A C 1
ATOM 1760 O O . ASN A 1 228 ? 1.279 18.465 0.397 1.00 95.69 228 ASN A O 1
ATOM 1764 N N . GLY A 1 229 ? -0.621 18.152 -0.763 1.00 96.19 229 GLY A N 1
ATOM 1765 C CA . GLY A 1 229 ? -0.582 16.696 -0.724 1.00 96.19 229 GLY A CA 1
ATOM 1766 C C . GLY A 1 229 ? -0.969 16.111 0.632 1.00 96.19 229 GLY A C 1
ATOM 1767 O O . GLY A 1 229 ? -0.568 14.996 0.948 1.00 96.19 229 GLY A O 1
ATOM 1768 N N . VAL A 1 230 ? -1.727 16.834 1.460 1.00 97.44 230 VAL A N 1
ATOM 1769 C CA . VAL A 1 230 ? -2.119 16.397 2.804 1.00 97.44 230 VAL A CA 1
ATOM 1770 C C . VAL A 1 230 ? -3.637 16.284 2.913 1.00 97.44 230 VAL A C 1
ATOM 1772 O O . VAL A 1 230 ? -4.384 17.152 2.473 1.00 97.44 230 VAL A O 1
ATOM 1775 N N . PHE A 1 231 ? -4.101 15.220 3.561 1.00 97.31 231 PHE A N 1
ATOM 1776 C CA . PHE A 1 231 ? -5.475 15.088 4.036 1.00 97.31 231 PHE A CA 1
ATOM 1777 C C . PHE A 1 231 ? -5.462 14.737 5.524 1.00 97.31 231 PHE A C 1
ATOM 1779 O O . PHE A 1 231 ? -4.636 13.939 5.975 1.00 97.31 231 PHE A O 1
ATOM 1786 N N . LYS A 1 232 ? -6.350 15.357 6.302 1.00 96.94 232 LYS A N 1
ATOM 1787 C CA . LYS A 1 232 ? -6.510 15.097 7.736 1.00 96.94 232 LYS A CA 1
ATOM 1788 C C . LYS A 1 232 ? -7.988 14.992 8.071 1.00 96.94 232 LYS A C 1
ATOM 1790 O O . LYS A 1 232 ? -8.751 15.889 7.726 1.00 96.94 232 LYS A O 1
ATOM 1795 N N . THR A 1 233 ? -8.353 13.944 8.793 1.00 95.38 233 THR A N 1
ATOM 1796 C CA . THR A 1 233 ? -9.711 13.728 9.303 1.00 95.38 233 THR A CA 1
ATOM 1797 C C . THR A 1 233 ? -9.655 13.258 10.754 1.00 95.38 233 THR A C 1
ATOM 1799 O O . THR A 1 233 ? -8.615 12.788 11.227 1.00 95.38 233 THR A O 1
ATOM 1802 N N . ASN A 1 234 ? -10.758 13.439 11.473 1.00 96.06 234 ASN A N 1
ATOM 1803 C CA . ASN A 1 234 ? -10.946 12.891 12.807 1.00 96.06 234 ASN A CA 1
ATOM 1804 C C . ASN A 1 234 ? -11.961 11.758 12.707 1.00 96.06 234 ASN A C 1
ATOM 1806 O O . ASN A 1 234 ? -13.099 11.997 12.318 1.00 96.06 234 ASN A O 1
ATOM 1810 N N . GLU A 1 235 ? -11.545 10.559 13.093 1.00 94.44 235 GLU A N 1
ATOM 1811 C CA . GLU A 1 235 ? -12.359 9.349 13.031 1.00 94.44 235 GLU A CA 1
ATOM 1812 C C . GLU A 1 235 ? -12.531 8.777 14.436 1.00 94.44 235 GLU A C 1
ATOM 1814 O O . GLU A 1 235 ? -11.603 8.789 15.250 1.00 94.44 235 GLU A O 1
ATOM 1819 N N . THR A 1 236 ? -13.718 8.263 14.738 1.00 95.25 236 THR A N 1
ATOM 1820 C CA . THR A 1 236 ? -13.982 7.601 16.020 1.00 95.25 236 THR A CA 1
ATOM 1821 C C . THR A 1 236 ? -13.548 6.149 15.934 1.00 95.25 236 THR A C 1
ATOM 1823 O O . THR A 1 236 ? -14.012 5.426 15.055 1.00 95.25 236 THR A O 1
ATOM 1826 N N . LEU A 1 237 ? -12.659 5.727 16.836 1.00 95.81 237 LEU A N 1
ATOM 1827 C CA . LEU A 1 237 ? -12.195 4.344 16.883 1.00 95.81 237 LEU A CA 1
ATOM 1828 C C . LEU A 1 237 ? -13.367 3.413 17.243 1.00 95.81 237 LEU A C 1
ATOM 1830 O O . LEU A 1 237 ? -14.089 3.741 18.190 1.00 95.81 237 LEU A O 1
ATOM 1834 N N . PRO A 1 238 ? -13.545 2.256 16.582 1.00 95.88 238 PRO A N 1
ATOM 1835 C CA . PRO A 1 238 ? -14.624 1.340 16.930 1.00 95.88 238 PRO A CA 1
ATOM 1836 C C . PRO A 1 238 ? -14.465 0.788 18.345 1.00 95.88 238 PRO A C 1
ATOM 1838 O O . PRO A 1 238 ? -13.414 0.915 18.981 1.00 95.88 238 PRO A O 1
ATOM 1841 N N . HIS A 1 239 ? -15.513 0.145 18.851 1.00 94.00 239 HIS A N 1
ATOM 1842 C CA . HIS A 1 239 ? -15.547 -0.349 20.224 1.00 94.00 239 HIS A CA 1
ATOM 1843 C C . HIS A 1 239 ? -14.782 -1.670 20.445 1.00 94.00 239 HIS A C 1
ATOM 1845 O O . HIS A 1 239 ? -14.629 -2.104 21.598 1.00 94.00 239 HIS A O 1
ATOM 1851 N N . THR A 1 240 ? -14.278 -2.296 19.378 1.00 92.50 240 THR A N 1
ATOM 1852 C CA . THR A 1 240 ? -13.450 -3.509 19.438 1.00 92.50 240 THR A CA 1
ATOM 1853 C C . THR A 1 240 ? -12.104 -3.238 20.115 1.00 92.50 240 THR A C 1
ATOM 1855 O O . THR A 1 240 ? -11.388 -2.297 19.772 1.00 92.50 240 THR A O 1
ATOM 1858 N N . ILE A 1 241 ? -11.741 -4.093 21.077 1.00 93.12 241 ILE A N 1
ATOM 1859 C CA . ILE A 1 241 ? -10.418 -4.082 21.719 1.00 93.12 241 ILE A CA 1
ATOM 1860 C C . ILE A 1 241 ? -9.498 -4.959 20.877 1.00 93.12 241 ILE A C 1
ATOM 1862 O O . ILE A 1 241 ? -9.434 -6.171 21.060 1.00 93.12 241 ILE A O 1
ATOM 1866 N N . THR A 1 242 ? -8.850 -4.334 19.908 1.00 94.25 242 THR A N 1
ATOM 1867 C CA . THR A 1 242 ? -8.033 -4.989 18.886 1.00 94.25 242 THR A CA 1
ATOM 1868 C C . THR A 1 242 ? -6.972 -4.012 18.387 1.00 94.25 242 THR A C 1
ATOM 1870 O O . THR A 1 242 ? -6.895 -2.857 18.817 1.00 94.25 242 THR A O 1
ATOM 1873 N N . GLU A 1 243 ? -6.149 -4.470 17.464 1.00 96.50 243 GLU A N 1
ATOM 1874 C CA . GLU A 1 243 ? -5.297 -3.616 16.656 1.00 96.50 243 GLU A CA 1
ATOM 1875 C C . GLU A 1 243 ? -5.936 -3.450 15.276 1.00 96.50 243 GLU A C 1
ATOM 1877 O O . GLU A 1 243 ? -6.416 -4.412 14.680 1.00 96.50 243 GLU A O 1
ATOM 1882 N N . TRP A 1 244 ? -5.983 -2.214 14.797 1.00 96.12 244 TRP A N 1
ATOM 1883 C CA . TRP A 1 244 ? -6.553 -1.857 13.507 1.00 96.12 244 TRP A CA 1
ATOM 1884 C C . TRP A 1 244 ? -5.425 -1.561 12.534 1.00 96.12 244 TRP A C 1
ATOM 1886 O O . TRP A 1 244 ? -4.660 -0.625 12.764 1.00 96.12 244 TRP A O 1
ATOM 1896 N N . ASP A 1 245 ? -5.349 -2.322 11.447 1.00 95.00 245 ASP A N 1
ATOM 1897 C CA . ASP A 1 245 ? -4.334 -2.167 10.410 1.00 95.00 245 ASP A CA 1
ATOM 1898 C C . ASP A 1 245 ? -4.878 -1.299 9.274 1.00 95.00 245 ASP A C 1
ATOM 1900 O O . ASP A 1 245 ? -5.863 -1.639 8.613 1.00 95.00 245 ASP A O 1
ATOM 1904 N N . GLY A 1 246 ? -4.225 -0.162 9.041 1.00 94.31 246 GLY A N 1
ATOM 1905 C CA . GLY A 1 246 ? -4.579 0.807 8.015 1.00 94.31 246 GLY A CA 1
ATOM 1906 C C . GLY A 1 246 ? -3.614 0.815 6.837 1.00 94.31 246 GLY A C 1
ATOM 1907 O O . GLY A 1 246 ? -2.395 0.744 7.004 1.00 94.31 246 GLY A O 1
ATOM 1908 N N . ARG A 1 247 ? -4.165 0.965 5.629 1.00 94.25 247 ARG A N 1
ATOM 1909 C CA . ARG A 1 247 ? -3.422 1.218 4.388 1.00 94.25 247 ARG A CA 1
ATOM 1910 C C . ARG A 1 247 ? -4.136 2.244 3.521 1.00 94.25 247 ARG A C 1
ATOM 1912 O O . ARG A 1 247 ? -5.363 2.342 3.539 1.00 94.25 247 ARG A O 1
ATOM 1919 N N . ALA A 1 248 ? -3.360 2.968 2.725 1.00 95.88 248 ALA A N 1
ATOM 1920 C CA . ALA A 1 248 ? -3.864 3.898 1.731 1.00 95.88 248 ALA A CA 1
ATOM 1921 C C . ALA A 1 248 ? -3.263 3.620 0.351 1.00 95.88 248 ALA A C 1
ATOM 1923 O O . ALA A 1 248 ? -2.086 3.281 0.218 1.00 95.88 248 ALA A O 1
ATOM 1924 N N . VAL A 1 249 ? -4.082 3.797 -0.680 1.00 96.62 249 VAL A N 1
ATOM 1925 C CA . VAL A 1 249 ? -3.680 3.742 -2.087 1.00 96.62 249 VAL A CA 1
ATOM 1926 C C . VAL A 1 249 ? -4.095 5.053 -2.729 1.00 96.62 249 VAL A C 1
ATOM 1928 O O . VAL A 1 249 ? -5.274 5.390 -2.691 1.00 96.62 249 VAL A O 1
ATOM 1931 N N . CYS A 1 250 ? -3.155 5.788 -3.315 1.00 97.38 250 CYS A N 1
ATOM 1932 C CA . CYS A 1 250 ? -3.436 7.066 -3.961 1.00 97.38 250 CYS A CA 1
ATOM 1933 C C . CYS A 1 250 ? -3.078 7.050 -5.441 1.00 97.38 250 CYS A C 1
ATOM 1935 O O . CYS A 1 250 ? -2.091 6.442 -5.849 1.00 97.38 250 CYS A O 1
ATOM 1937 N N . ILE A 1 251 ? -3.859 7.771 -6.239 1.00 96.88 251 ILE A N 1
ATOM 1938 C CA . ILE A 1 251 ? -3.662 7.922 -7.677 1.00 96.88 251 ILE A CA 1
ATOM 1939 C C . ILE A 1 251 ? -3.524 9.409 -7.991 1.00 96.88 251 ILE A C 1
ATOM 1941 O O . ILE A 1 251 ? -4.348 10.229 -7.581 1.00 96.88 251 ILE A O 1
ATOM 1945 N N . ASN A 1 252 ? -2.473 9.743 -8.732 1.00 96.31 252 ASN A N 1
ATOM 1946 C CA . ASN A 1 252 ? -2.190 11.077 -9.232 1.00 96.31 252 ASN A CA 1
ATOM 1947 C C . ASN A 1 252 ? -2.026 11.043 -10.756 1.00 96.31 252 ASN A C 1
ATOM 1949 O O . ASN A 1 252 ? -1.469 10.093 -11.300 1.00 96.31 252 ASN A O 1
ATOM 1953 N N . ALA A 1 253 ? -2.475 12.089 -11.450 1.00 93.44 253 ALA A N 1
ATOM 1954 C CA . ALA A 1 253 ? -2.361 12.160 -12.906 1.00 93.44 253 ALA A CA 1
ATOM 1955 C C . ALA A 1 253 ? -0.908 12.302 -13.403 1.00 93.44 253 ALA A C 1
ATOM 1957 O O . ALA A 1 253 ? -0.609 11.875 -14.513 1.00 93.44 253 ALA A O 1
ATOM 1958 N N . GLN A 1 254 ? -0.021 12.909 -12.608 1.00 92.06 254 GLN A N 1
ATOM 1959 C CA . GLN A 1 254 ? 1.388 13.126 -12.957 1.00 92.06 254 GLN A CA 1
ATOM 1960 C C . GLN A 1 254 ? 2.291 12.048 -12.352 1.00 92.06 254 GLN A C 1
ATOM 1962 O O . GLN A 1 254 ? 3.097 11.450 -13.060 1.00 92.06 254 GLN A O 1
ATOM 1967 N N . ASP A 1 255 ? 2.111 11.760 -11.060 1.00 92.56 255 ASP A N 1
ATOM 1968 C CA . ASP A 1 255 ? 2.991 10.847 -10.313 1.00 92.56 255 ASP A CA 1
ATOM 1969 C C . ASP A 1 255 ? 2.478 9.395 -10.265 1.00 92.56 255 ASP A C 1
ATOM 1971 O O . ASP A 1 255 ? 3.119 8.514 -9.691 1.00 92.56 255 ASP A O 1
ATOM 1975 N N . GLY A 1 256 ? 1.315 9.124 -10.862 1.00 92.56 256 GLY A N 1
ATOM 1976 C CA . GLY A 1 256 ? 0.738 7.788 -10.958 1.00 92.56 256 GLY A CA 1
ATOM 1977 C C . GLY A 1 256 ? 0.243 7.218 -9.624 1.00 92.56 256 GLY A C 1
ATOM 1978 O O . GLY A 1 256 ? -0.244 7.934 -8.742 1.00 92.56 256 GLY A O 1
ATOM 1979 N N . LEU A 1 257 ? 0.320 5.891 -9.510 1.00 94.19 257 LEU A N 1
ATOM 1980 C CA . LEU A 1 257 ? -0.102 5.125 -8.338 1.00 94.19 257 LEU A CA 1
ATOM 1981 C C . LEU A 1 257 ? 0.946 5.205 -7.220 1.00 94.19 257 LEU A C 1
ATOM 1983 O O . LEU A 1 257 ? 2.143 5.095 -7.476 1.00 94.19 257 LEU A O 1
ATOM 1987 N N . GLY A 1 258 ? 0.484 5.310 -5.978 1.00 95.12 258 GLY A N 1
ATOM 1988 C CA . GLY A 1 258 ? 1.288 5.126 -4.778 1.00 95.12 258 GLY A CA 1
ATOM 1989 C C . GLY A 1 258 ? 0.542 4.310 -3.727 1.00 95.12 258 GLY A C 1
ATOM 1990 O O . GLY A 1 258 ? -0.680 4.398 -3.609 1.00 95.12 258 GLY A O 1
ATOM 1991 N N . ILE A 1 259 ? 1.280 3.507 -2.964 1.00 95.31 259 ILE A N 1
ATOM 1992 C CA . ILE A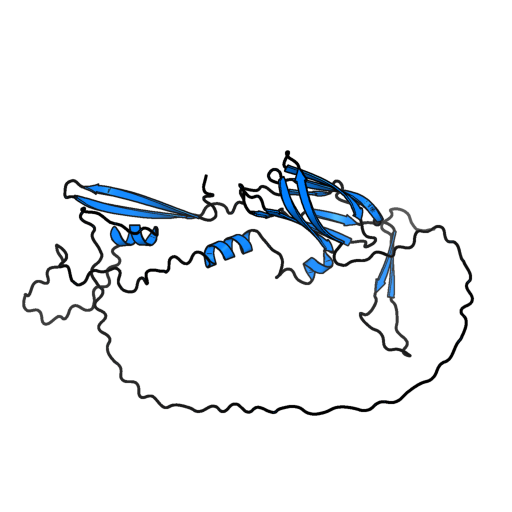 1 259 ? 0.751 2.651 -1.896 1.00 95.31 259 ILE A CA 1
ATOM 1993 C C . ILE A 1 259 ? 1.503 2.979 -0.608 1.00 95.31 259 ILE A C 1
ATOM 1995 O O . ILE A 1 259 ? 2.730 3.076 -0.627 1.00 95.31 259 ILE A O 1
ATOM 1999 N N . SER A 1 260 ? 0.776 3.152 0.497 1.00 95.44 260 SER A N 1
ATOM 2000 C CA . SER A 1 260 ? 1.375 3.376 1.812 1.00 95.44 260 SER A CA 1
ATOM 2001 C C . SER A 1 260 ? 1.887 2.082 2.437 1.00 95.44 260 SER A C 1
ATOM 2003 O O . SER A 1 260 ? 1.384 0.988 2.171 1.00 95.44 260 SER A O 1
ATOM 2005 N N . ASN A 1 261 ? 2.812 2.223 3.383 1.00 93.31 261 ASN A N 1
ATOM 2006 C CA . ASN A 1 261 ? 3.078 1.157 4.342 1.00 93.31 261 ASN A CA 1
ATOM 2007 C C . ASN A 1 261 ? 1.844 0.898 5.223 1.00 93.31 261 ASN A C 1
ATOM 2009 O O . ASN A 1 261 ? 0.911 1.709 5.273 1.00 93.31 261 ASN A O 1
ATOM 2013 N N . THR A 1 262 ? 1.840 -0.253 5.898 1.00 93.25 262 THR A N 1
ATOM 2014 C CA . THR A 1 262 ? 0.811 -0.554 6.903 1.00 93.25 262 THR A CA 1
ATOM 2015 C C . THR A 1 262 ? 1.104 0.254 8.153 1.00 93.25 262 THR A C 1
ATOM 2017 O O . THR A 1 262 ? 2.231 0.220 8.644 1.00 93.25 262 THR A O 1
ATOM 2020 N N . THR A 1 263 ? 0.087 0.930 8.670 1.00 95.06 263 THR A N 1
ATOM 2021 C CA . THR A 1 263 ? 0.165 1.648 9.941 1.00 95.06 263 THR A CA 1
ATOM 2022 C C . THR A 1 263 ? -0.964 1.183 10.832 1.00 95.06 263 THR A C 1
ATOM 2024 O O . THR A 1 263 ? -2.095 1.061 10.364 1.00 95.06 263 THR A O 1
ATOM 2027 N N . SER A 1 264 ? -0.671 0.962 12.108 1.00 95.75 264 SER A N 1
ATOM 2028 C CA . SER A 1 264 ? -1.620 0.346 13.029 1.00 95.75 264 SER A CA 1
ATOM 2029 C C . SER A 1 264 ? -1.964 1.271 14.193 1.00 95.75 264 SER A C 1
ATOM 2031 O O . SER A 1 264 ? -1.145 2.088 14.615 1.00 95.75 264 SER A O 1
ATOM 2033 N N . ILE A 1 265 ? -3.186 1.143 14.709 1.00 97.06 265 ILE A N 1
ATOM 2034 C CA . ILE A 1 265 ? -3.629 1.779 15.954 1.00 97.06 265 ILE A CA 1
ATOM 2035 C C . ILE A 1 265 ? -4.287 0.735 16.851 1.00 97.06 265 ILE A C 1
ATOM 2037 O O . ILE A 1 265 ? -5.155 -0.026 16.424 1.00 97.06 265 ILE A O 1
ATOM 2041 N N . ARG A 1 266 ? -3.886 0.695 18.120 1.00 96.94 266 ARG A N 1
ATOM 2042 C CA . ARG A 1 266 ? -4.393 -0.271 19.092 1.00 96.94 266 ARG A CA 1
ATOM 2043 C C . ARG A 1 266 ? -5.528 0.325 19.918 1.00 96.94 266 ARG A C 1
ATOM 2045 O O . ARG A 1 266 ? -5.313 1.227 20.726 1.00 96.94 266 ARG A O 1
ATOM 2052 N N . GLY A 1 267 ? -6.726 -0.230 19.759 1.00 95.62 267 GLY A N 1
ATOM 2053 C CA . GLY A 1 267 ? -7.853 -0.018 20.658 1.00 95.62 267 GLY A CA 1
ATOM 2054 C C . GLY A 1 267 ? -7.669 -0.853 21.917 1.00 95.62 267 GLY A C 1
ATOM 2055 O O . GLY A 1 267 ? -7.843 -2.068 21.878 1.00 95.62 267 GLY A O 1
ATOM 2056 N N . PHE A 1 268 ? -7.296 -0.235 23.035 1.00 95.06 268 PHE A N 1
ATOM 2057 C CA . PHE A 1 268 ? -7.028 -0.958 24.277 1.00 95.06 268 PHE A CA 1
ATOM 2058 C C . PHE A 1 268 ? -7.729 -0.339 25.482 1.00 95.06 268 PHE A C 1
ATOM 2060 O O . PHE A 1 268 ? -7.795 0.880 25.638 1.00 95.06 268 PHE A O 1
ATOM 2067 N N . GLN A 1 269 ? -8.214 -1.212 26.361 1.00 91.56 269 GLN A N 1
ATOM 2068 C CA . GLN A 1 269 ? -8.757 -0.858 27.661 1.00 91.56 269 GLN A CA 1
ATOM 2069 C C . GLN A 1 269 ? -8.166 -1.812 28.712 1.00 91.56 269 GLN A C 1
ATOM 2071 O O . GLN A 1 269 ? -8.142 -3.016 28.460 1.00 91.56 269 GLN A O 1
ATOM 2076 N N . PRO A 1 270 ? -7.708 -1.323 29.880 1.00 91.62 270 PRO A N 1
ATOM 2077 C CA . PRO A 1 270 ? -7.108 -2.185 30.902 1.00 91.62 270 PRO A CA 1
ATOM 2078 C C . PRO A 1 270 ? -8.082 -3.202 31.506 1.00 91.62 270 PRO A C 1
ATOM 2080 O O . PRO A 1 270 ? -7.675 -4.298 31.864 1.00 91.62 270 PRO A O 1
ATOM 2083 N N . PHE A 1 271 ? -9.366 -2.861 31.606 1.00 91.38 271 PHE A N 1
ATOM 2084 C CA . PHE A 1 271 ? -10.396 -3.739 32.152 1.00 91.38 271 PHE A CA 1
ATOM 2085 C C . PHE A 1 271 ? -11.517 -3.935 31.136 1.00 91.38 271 PHE A C 1
ATOM 2087 O O . PHE A 1 271 ? -12.119 -2.957 30.689 1.00 91.38 271 PHE A O 1
ATOM 2094 N N . PHE A 1 272 ? -11.794 -5.184 30.763 1.00 90.75 272 PHE A N 1
ATOM 2095 C CA . PHE A 1 272 ? -12.849 -5.500 29.805 1.00 90.75 272 PHE A CA 1
ATOM 2096 C C . PHE A 1 272 ? -13.360 -6.933 29.932 1.00 90.75 272 PHE A C 1
ATOM 2098 O O . PHE A 1 272 ? -12.732 -7.811 30.519 1.00 90.75 272 PHE A O 1
ATOM 2105 N N . ILE A 1 273 ? -14.522 -7.154 29.324 1.00 90.69 273 ILE A N 1
ATOM 2106 C CA . ILE A 1 273 ? -15.176 -8.454 29.217 1.00 90.69 273 ILE A CA 1
ATOM 2107 C C . ILE A 1 273 ? -15.083 -8.916 27.762 1.00 90.69 273 ILE A C 1
ATOM 2109 O O . ILE A 1 273 ? -15.296 -8.115 26.846 1.00 90.69 273 ILE A O 1
ATOM 2113 N N . SER A 1 274 ? -14.772 -10.194 27.564 1.00 90.69 274 SER A N 1
ATOM 2114 C CA . SER A 1 274 ? -14.765 -10.875 26.271 1.00 90.69 274 SER A CA 1
ATOM 2115 C C . SER A 1 274 ? -15.763 -12.030 26.277 1.00 90.69 274 SER A C 1
ATOM 2117 O O . SER A 1 274 ? -15.862 -12.766 27.260 1.00 90.69 274 SER A O 1
ATOM 2119 N N . TYR A 1 275 ? -16.488 -12.192 25.173 1.00 90.38 275 TYR A N 1
ATOM 2120 C CA . TYR A 1 275 ? -17.498 -13.231 24.995 1.00 90.38 275 TYR A CA 1
ATOM 2121 C C . TYR A 1 275 ? -17.026 -14.209 23.924 1.00 90.38 275 TYR A C 1
ATOM 2123 O O . TYR A 1 275 ? -16.720 -13.798 22.807 1.00 90.38 275 TYR A O 1
ATOM 2131 N N . THR A 1 276 ? -17.002 -15.502 24.243 1.00 90.94 276 THR A N 1
ATOM 2132 C CA . THR A 1 276 ? -16.771 -16.547 23.238 1.00 90.94 276 THR A CA 1
ATOM 2133 C C . THR A 1 276 ? -18.124 -17.012 22.723 1.00 90.94 276 THR A C 1
ATOM 2135 O O . THR A 1 276 ? -18.834 -17.749 23.410 1.00 90.94 276 THR A O 1
ATOM 2138 N N . LEU A 1 277 ? -18.503 -16.525 21.541 1.00 90.56 277 LEU A N 1
ATOM 2139 C CA . LEU A 1 277 ? -19.791 -16.814 20.915 1.00 90.56 277 LEU A CA 1
ATOM 2140 C C . LEU A 1 277 ? -19.598 -17.718 19.691 1.00 90.56 277 LEU A C 1
ATOM 2142 O O . LEU A 1 277 ? -18.697 -17.463 18.890 1.00 90.56 277 LEU A O 1
ATOM 2146 N N . PRO A 1 278 ? -20.433 -18.757 19.516 1.00 91.56 278 PRO A N 1
ATOM 2147 C CA . PRO A 1 278 ? -20.451 -19.518 18.276 1.00 91.56 278 PRO A CA 1
ATOM 2148 C C . PRO A 1 278 ? -21.045 -18.676 17.140 1.00 91.56 278 PRO A C 1
ATOM 2150 O O . PRO A 1 278 ? -21.869 -17.790 17.367 1.00 91.56 278 PRO A O 1
ATOM 2153 N N . THR A 1 279 ? -20.686 -19.000 15.897 1.00 90.00 279 THR A N 1
ATOM 2154 C CA . THR A 1 279 ? -21.206 -18.313 14.700 1.00 90.00 279 THR A CA 1
ATOM 2155 C C . THR A 1 279 ? -22.723 -18.464 14.547 1.00 90.00 279 THR A C 1
ATOM 2157 O O . THR A 1 279 ? -23.387 -17.587 14.001 1.00 90.00 279 THR A O 1
ATOM 2160 N N . SER A 1 280 ? -23.292 -19.577 15.017 1.00 93.00 280 SER A N 1
ATOM 2161 C CA . SER A 1 280 ? -24.735 -19.825 14.999 1.00 93.00 280 SER A CA 1
ATOM 2162 C C . SER A 1 280 ? -25.159 -20.731 16.157 1.00 93.00 280 SER A C 1
ATOM 2164 O O . SER A 1 280 ? -24.333 -21.447 16.723 1.00 93.00 280 SER A O 1
ATOM 2166 N N . VAL A 1 281 ? -26.447 -20.685 16.508 1.00 94.06 281 VAL A N 1
ATOM 2167 C CA . VAL A 1 281 ? -27.066 -21.512 17.556 1.00 94.06 281 VAL A CA 1
ATOM 2168 C C . VAL A 1 281 ? -28.411 -22.057 17.079 1.00 94.06 281 VAL A C 1
ATOM 2170 O O . VAL A 1 281 ? -29.100 -21.416 16.279 1.00 94.06 281 VAL A O 1
ATOM 2173 N N . ILE A 1 282 ? -28.801 -23.231 17.577 1.00 95.06 282 ILE A N 1
ATOM 2174 C CA . ILE A 1 282 ? -30.068 -23.878 17.223 1.00 95.06 282 ILE A CA 1
ATOM 2175 C C . ILE A 1 282 ? -31.183 -23.350 18.130 1.00 95.06 282 ILE A C 1
ATOM 2177 O O . ILE A 1 282 ? -31.062 -23.288 19.353 1.00 95.06 282 ILE A O 1
ATOM 2181 N N . ARG A 1 283 ? -32.306 -22.947 17.526 1.00 95.06 283 ARG A N 1
ATOM 2182 C CA . ARG A 1 283 ? -33.465 -22.458 18.280 1.00 95.06 283 ARG A CA 1
ATOM 2183 C C . ARG A 1 283 ? -34.070 -23.595 19.104 1.00 95.06 283 ARG A C 1
ATOM 2185 O O . ARG A 1 283 ? -34.481 -24.602 18.542 1.00 95.06 283 ARG A O 1
ATOM 2192 N N . GLY A 1 284 ? -34.244 -23.356 20.401 1.00 95.00 284 GLY A N 1
ATOM 2193 C CA . GLY A 1 284 ? -34.840 -24.321 21.330 1.00 95.00 284 GLY A CA 1
ATOM 2194 C C . GLY A 1 284 ? -33.815 -25.197 22.045 1.00 95.00 284 GLY A C 1
ATOM 2195 O O . GLY A 1 284 ? -34.207 -25.972 22.909 1.00 95.00 284 GLY A O 1
ATOM 2196 N N . GLU A 1 285 ? -32.529 -25.041 21.729 1.00 95.81 285 GLU A N 1
ATOM 2197 C CA . GLU A 1 285 ? -31.440 -25.721 22.421 1.00 95.81 285 GLU A CA 1
ATOM 2198 C C . GLU A 1 285 ? -30.751 -24.798 23.429 1.00 95.81 285 GLU A C 1
ATOM 2200 O O . GLU A 1 285 ? -30.744 -23.570 23.293 1.00 95.81 285 GLU A O 1
ATOM 2205 N N . GLU A 1 286 ? -30.174 -25.413 24.457 1.00 93.69 286 GLU A N 1
ATOM 2206 C CA . GLU A 1 286 ? -29.321 -24.742 25.428 1.00 93.69 286 GLU A CA 1
ATOM 2207 C C . GLU A 1 286 ? -27.876 -24.739 24.922 1.00 93.69 286 GLU A C 1
ATOM 2209 O O . GLU A 1 286 ? -27.375 -25.743 24.417 1.00 93.69 286 GLU A O 1
ATOM 2214 N N . PHE A 1 287 ? -27.193 -23.605 25.062 1.00 93.19 287 PHE A N 1
ATOM 2215 C CA . PHE A 1 287 ? -25.779 -23.479 24.730 1.00 93.19 287 PHE A CA 1
ATOM 2216 C C . PHE A 1 287 ? -25.060 -22.665 25.802 1.00 93.19 287 PHE A C 1
ATOM 2218 O O . PHE A 1 287 ? -25.652 -21.819 26.474 1.00 93.19 287 PHE A O 1
ATOM 2225 N N . VAL A 1 288 ? -23.763 -22.917 25.953 1.00 92.56 288 VAL A N 1
ATOM 2226 C CA . VAL A 1 288 ? -22.931 -22.261 26.963 1.00 92.56 288 VAL A CA 1
ATOM 2227 C C . VAL A 1 288 ? -22.237 -21.052 26.342 1.00 92.56 288 VAL A C 1
ATOM 2229 O O . VAL A 1 288 ? -21.494 -21.191 25.373 1.00 92.56 288 VAL A O 1
ATOM 2232 N N . VAL A 1 289 ? -22.443 -19.869 26.924 1.00 93.44 289 VAL A N 1
ATOM 2233 C CA . VAL A 1 289 ? -21.652 -18.669 26.615 1.00 93.44 289 VAL A CA 1
ATOM 2234 C C . VAL A 1 289 ? -20.527 -18.559 27.630 1.00 93.44 289 VAL A C 1
ATOM 2236 O O . VAL A 1 289 ? -20.776 -18.383 28.822 1.00 93.44 289 VAL A O 1
ATOM 2239 N N . VAL A 1 290 ? -19.285 -18.630 27.157 1.00 94.06 290 VAL A N 1
ATOM 2240 C CA . VAL A 1 290 ? -18.118 -18.400 28.012 1.00 94.06 290 VAL A CA 1
ATOM 2241 C C . VAL A 1 290 ? -17.821 -16.906 28.045 1.00 94.06 290 VAL A C 1
ATOM 2243 O O . VAL A 1 290 ? -17.589 -16.282 27.006 1.00 94.06 290 VAL A O 1
ATOM 2246 N N . VAL A 1 291 ? -17.831 -16.346 29.253 1.00 94.81 291 VAL A N 1
ATOM 2247 C CA . VAL A 1 291 ? -17.524 -14.940 29.519 1.00 94.81 291 VAL A CA 1
ATOM 2248 C C . VAL A 1 291 ? -16.199 -14.866 30.265 1.00 94.81 291 VAL A C 1
ATOM 2250 O O . VAL A 1 291 ? -16.077 -15.385 31.372 1.00 94.81 291 VAL A O 1
ATOM 2253 N N . SER A 1 292 ? -15.220 -14.200 29.663 1.00 94.25 292 SER A N 1
ATOM 2254 C CA . SER A 1 292 ? -13.894 -13.993 30.245 1.00 94.25 292 SER A CA 1
ATOM 2255 C C . SER A 1 292 ? -13.740 -12.539 30.665 1.00 94.25 292 SER A C 1
ATOM 2257 O O . SER A 1 292 ? -14.012 -11.627 29.883 1.00 94.25 292 SER A O 1
ATOM 2259 N N . ILE A 1 293 ? -13.285 -12.317 31.894 1.00 94.00 293 ILE A N 1
ATOM 2260 C CA . ILE A 1 293 ? -13.035 -10.982 32.440 1.00 94.00 293 ILE A CA 1
ATOM 2261 C C . ILE A 1 293 ? -11.526 -10.779 32.499 1.00 94.00 293 ILE A C 1
ATOM 2263 O O . ILE A 1 293 ? -10.814 -11.567 33.119 1.00 94.00 293 ILE A O 1
ATOM 2267 N N . PHE A 1 294 ? -11.045 -9.720 31.856 1.00 93.25 294 PHE A N 1
ATOM 2268 C CA . PHE A 1 294 ? -9.636 -9.363 31.821 1.00 93.25 294 PHE A CA 1
ATOM 2269 C C . PHE A 1 294 ? -9.398 -8.110 32.655 1.00 93.25 294 PHE A C 1
ATOM 2271 O O . PHE A 1 294 ? -10.074 -7.096 32.473 1.00 93.25 294 PHE A O 1
ATOM 2278 N N . ASN A 1 295 ? -8.413 -8.185 33.550 1.00 93.06 295 ASN A N 1
ATOM 2279 C CA . ASN A 1 295 ? -7.916 -7.050 34.313 1.00 93.06 295 ASN A CA 1
ATOM 2280 C C . ASN A 1 295 ? -6.403 -6.918 34.109 1.00 93.06 295 ASN A C 1
ATOM 2282 O O . ASN A 1 295 ? -5.631 -7.734 34.605 1.00 93.06 295 ASN A O 1
ATOM 2286 N N . TYR A 1 296 ? -6.007 -5.883 33.380 1.00 91.31 296 TYR A N 1
ATOM 2287 C CA . TYR A 1 296 ? -4.630 -5.449 33.159 1.00 91.31 296 TYR A CA 1
ATOM 2288 C C . TYR A 1 296 ? -4.292 -4.181 33.961 1.00 91.31 296 TYR A C 1
ATOM 2290 O O . TYR A 1 296 ? -3.309 -3.513 33.652 1.00 91.31 296 TYR A O 1
ATOM 2298 N N . ALA A 1 297 ? -5.120 -3.792 34.936 1.00 89.81 297 ALA A N 1
ATOM 2299 C CA . ALA A 1 297 ? -4.780 -2.717 35.859 1.00 89.81 297 ALA A CA 1
ATOM 2300 C C . ALA A 1 297 ? -3.816 -3.219 36.943 1.00 89.81 297 ALA A C 1
ATOM 2302 O O . ALA A 1 297 ? -3.877 -4.376 37.355 1.00 89.81 297 ALA A O 1
ATOM 2303 N N . ASP A 1 298 ? -2.977 -2.321 37.458 1.00 88.81 298 ASP A N 1
ATOM 2304 C CA . ASP A 1 298 ? -2.000 -2.649 38.507 1.00 88.81 298 ASP A CA 1
ATOM 2305 C C . ASP A 1 298 ? -2.652 -2.940 39.873 1.00 88.81 298 ASP A C 1
ATOM 2307 O O . ASP A 1 298 ? -2.017 -3.489 40.773 1.00 88.81 298 ASP A O 1
ATOM 2311 N N . ALA A 1 299 ? -3.923 -2.566 40.046 1.00 85.44 299 ALA A N 1
ATOM 2312 C CA . ALA A 1 299 ? -4.670 -2.738 41.285 1.00 85.44 299 ALA A CA 1
ATOM 2313 C C . ALA A 1 299 ? -5.604 -3.959 41.238 1.00 85.44 299 ALA A C 1
ATOM 2315 O O . ALA A 1 299 ? -6.238 -4.253 40.218 1.00 85.44 299 ALA A O 1
ATOM 2316 N N . ALA A 1 300 ? -5.735 -4.633 42.385 1.00 81.81 300 ALA A N 1
ATOM 2317 C CA . ALA A 1 300 ? -6.771 -5.637 42.589 1.00 81.81 300 ALA A CA 1
ATOM 2318 C C . ALA A 1 300 ? -8.160 -4.983 42.507 1.00 81.81 300 ALA A C 1
ATOM 2320 O O . ALA A 1 300 ? -8.366 -3.880 43.020 1.00 81.81 300 ALA A O 1
ATOM 2321 N N . LEU A 1 301 ? -9.100 -5.666 41.853 1.00 78.00 301 LEU A N 1
ATOM 2322 C CA . LEU A 1 301 ? -10.500 -5.249 41.856 1.00 78.00 301 LEU A CA 1
ATOM 2323 C C . LEU A 1 301 ? -11.063 -5.430 43.281 1.00 78.00 301 LEU A C 1
ATOM 2325 O O . LEU A 1 301 ? -10.725 -6.434 43.914 1.00 78.00 301 LEU A O 1
ATOM 2329 N N . PRO A 1 302 ? -11.844 -4.463 43.793 1.00 69.12 302 PRO A N 1
ATOM 2330 C CA . PRO A 1 302 ? -12.447 -4.526 45.125 1.00 69.12 302 PRO A CA 1
ATOM 2331 C C . PRO A 1 302 ? -13.487 -5.644 45.270 1.00 69.12 302 PRO A C 1
ATOM 2333 O O . PRO A 1 302 ? -14.079 -6.053 44.244 1.00 69.12 302 PRO A O 1
#

InterPro domains:
  IPR001599 Alpha-2-macroglobulin [PF00207] (217-300)
  IPR001599 Alpha-2-macroglobulin [SM01360] (217-301)
  IPR011625 Alpha-2-macroglobulin, bait region domain [PF07703] (5-77)
  IPR013783 Immunoglobulin-like fold [G3DSA:2.60.40.10] (269-302)
  IPR014756 Immunoglobulin E-set [SSF81296] (266-298)
  IPR050473 Alpha-2-macroglobulin/Complement system [PTHR11412] (4-299)

pLDDT: mean 76.57, std 22.36, range [27.44, 98.06]

Foldseek 3Di:
DPDCPQKAKDKDWDADPLLEIDIAIDIDGHPLDFLWAKAKDWPAQEDAAQAKTKIKIFTAAFWKKWKWKFFVVVCVVDVPPDDDSVVVSVVVVVVPDLPPDDVPWQADQPDDDPPPPDDPPDDPDDPPWDDDPDDWRSNNCSVNSDDDDDPGDGDTDHTTPDPPPDPDDDDDDDDDDDDDDDDDDDDDDDDDDDDDDDDDDDDPPPVDPDADFDDRIQGTDMDTAHRNRMDMDMDRHHNDQGKMWMKMWIADPPRGIDIYDIDIHGNDDQWDKDWDDDPDDDPPDDDDIDIDIGHNDPDDDD

Secondary structure (DSSP, 8-state):
-----SEEEEEEEEE-TTSBEEEEEEEEE-----SS--EEEES-SEE-TTSEEEEEEE-STT-EEEEEEEEHHHHHH--TT---HHHHHHHHHHH---TTS--TT-S-TTSPPTT---------------------HHHHHHHTTPPP--SSB---PPP---------PPP-PPP----------------------PPPP------S-------SEEEEEEEE--TTSEEEEEEEPPS--SEEEEEEEEEETTTEEEEPPPEEEEE--SEEEEEE--S---TT---PPEEEEEE-SSSPP-